Protein 4EW5 (pdb70)

Sequence (197 aa):
HRKNGGKPDHVESSDISYAVARQLAVNLGLTGYQSLPPGIAKNLARRGKPLPPGIAKKTVPASLGQLPYYPGYEWKIVGDNLVLIALSTAVVTAIINGVFDLEGGKPDHVESSDISYAVARQLAVNLLGLTGYQSLPPGIIAKNLARRGKPLPPGIAKKKTVPASSLGQLPYYPGYEWKIVGDNLVLIALSTAVVTAIINGVFDL

Organism: Salmonella typhimurium (NCBI:txid90371)

Solvent-accessible surface area: 10835 Å² total

Radius of gyration: 18.29 Å; Cα contacts (8 Å, |Δi|>4): 347; chains: 2; bounding box: 45×42×48 Å

CATH classification: 3.10.450.160

Secondary structure (DSSP, 8-state):
---B--S-SSHHHHHHHHHHHHHHHHTT---PPPPPTTTTT---TTSBPPTT---EEPP---TTS---TTEEEEEETTEEEEEETTT-BEEEEETTTTS--/--S-SSHHHHHHHHHHHHHHHHTT---PPPPPHHHHTT--TTSBPPTTS--EEPP---TTS-B-TTEEEEEETTEEEEEETTT-BEEEEETTTT--

Nearest PDB structures (foldseek):
  4ew5-assembly1_B  TM=1.011E+00  e=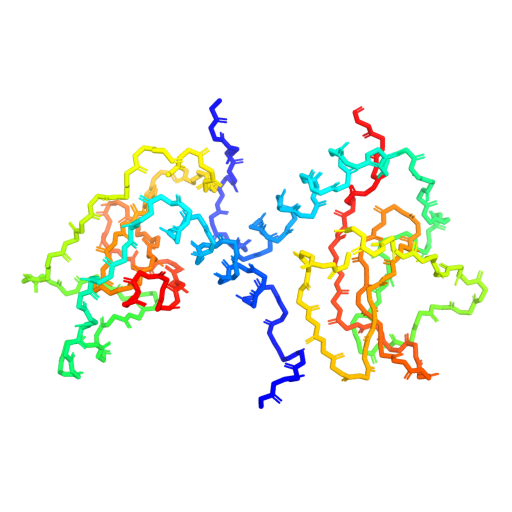3.025E-19  Salmonella enterica subsp. enterica serovar Typhimurium str. LT2
  4ew5-assembly1_A  TM=9.642E-01  e=3.746E-16  Salmonella enterica subsp. enterica serovar Typhimurium str. LT2
  6wvz-assembly1_M  TM=6.541E-01  e=2.223E+00  Homo sapiens
  1shy-assembly1_B  TM=6.900E-01  e=3.277E+00  Homo sapiens
  6gcu-assembly2_D  TM=6.900E-01  e=3.277E+00  Homo sapiens

Structure (mmCIF, N/CA/C/O backbone):
data_4EW5
#
_entry.id   4EW5
#
_cell.length_a   49.870
_cell.length_b   54.811
_cell.length_c   73.992
_cell.angle_alpha   90.000
_cell.angle_beta   9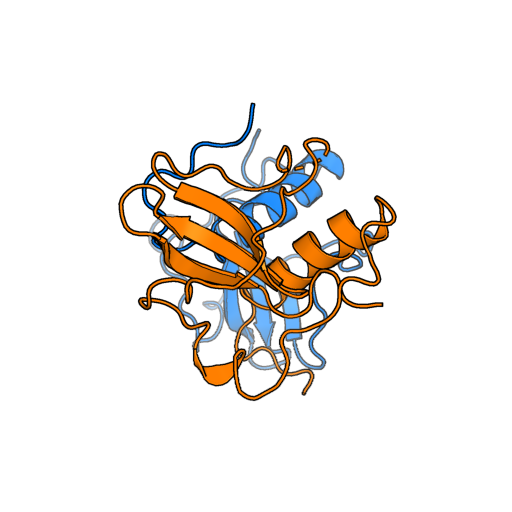0.000
_cell.angle_gamma   90.000
#
_symmetry.space_group_name_H-M   'P 21 21 21'
#
loop_
_entity.id
_entity.type
_entity.pdbx_description
1 polymer 'CigR Protein'
2 non-polymer 1,2-ETHANEDIOL
3 water water
#
loop_
_atom_site.group_PDB
_atom_site.id
_atom_site.type_symbol
_atom_site.label_atom_id
_atom_site.label_alt_id
_atom_site.label_comp_id
_atom_site.label_asym_id
_atom_site.label_entity_id
_atom_site.label_seq_id
_atom_site.pdbx_PDB_ins_code
_atom_site.Cartn_x
_atom_site.Cartn_y
_atom_site.Cartn_z
_atom_site.occupancy
_atom_site.B_iso_or_equiv
_atom_site.auth_seq_id
_atom_site.auth_comp_id
_atom_site.auth_asym_id
_atom_site.auth_atom_id
_atom_site.pdbx_PDB_model_num
ATOM 1 N N . HIS A 1 1 ? 5.987 6.497 13.237 1.00 53.00 60 HIS A N 1
ATOM 2 C CA . HIS A 1 1 ? 6.004 5.238 12.479 1.00 51.56 60 HIS A CA 1
ATOM 3 C C . HIS A 1 1 ? 6.543 4.173 13.386 1.00 44.69 60 HIS A C 1
ATOM 4 O O . HIS A 1 1 ? 6.869 4.437 14.557 1.00 46.84 60 HIS A O 1
ATOM 11 N N . ARG A 1 2 ? 6.690 2.972 12.823 1.00 38.69 61 ARG A N 1
ATOM 12 C CA . ARG A 1 2 ? 7.369 1.829 13.490 1.00 33.45 61 ARG A CA 1
ATOM 13 C C . ARG A 1 2 ? 8.890 2.033 13.528 1.00 33.43 61 ARG A C 1
ATOM 14 O O . ARG A 1 2 ? 9.483 2.754 12.681 1.00 36.67 61 ARG A O 1
ATOM 22 N N . LYS A 1 3 ? 9.527 1.408 14.494 1.00 34.40 62 LYS A N 1
ATOM 23 C CA . LYS A 1 3 ? 10.973 1.506 14.635 1.00 36.30 62 LYS A CA 1
ATOM 24 C C . LYS A 1 3 ? 11.613 0.604 13.614 1.00 36.24 62 LYS A C 1
ATOM 25 O O . LYS A 1 3 ? 11.367 -0.600 13.636 1.00 33.71 62 LYS A O 1
ATOM 31 N N . ASN A 1 4 ? 12.431 1.210 12.744 1.00 37.00 63 ASN A N 1
ATOM 32 C CA . ASN A 1 4 ? 13.237 0.508 11.754 1.00 36.95 63 ASN A CA 1
ATOM 33 C C . ASN A 1 4 ? 14.328 -0.312 12.436 1.00 36.77 63 ASN A C 1
ATOM 34 O O . ASN A 1 4 ? 15.264 0.230 13.058 1.00 36.43 63 ASN A O 1
ATOM 39 N N . GLY A 1 5 ? 14.191 -1.633 12.367 1.00 35.19 64 GLY A N 1
ATOM 40 C CA . GLY A 1 5 ? 15.093 -2.533 13.100 1.00 33.61 64 GLY A CA 1
ATOM 41 C C . GLY A 1 5 ? 16.243 -3.011 12.189 1.00 33.72 64 GLY A C 1
ATOM 42 O O . GLY A 1 5 ? 17.039 -3.832 12.581 1.00 34.37 64 GLY A O 1
ATOM 43 N N . GLY A 1 6 ? 16.310 -2.497 10.982 1.00 35.75 65 GLY A N 1
ATOM 44 C CA . GLY A 1 6 ? 17.359 -2.875 10.027 1.00 38.19 65 GLY A CA 1
ATOM 45 C C . GLY A 1 6 ? 17.229 -4.335 9.608 1.00 37.16 65 GLY A C 1
ATOM 46 O O . GLY A 1 6 ? 16.198 -4.757 9.091 1.00 35.40 65 GLY A O 1
ATOM 47 N N . LYS A 1 7 ? 18.294 -5.082 9.796 1.00 35.78 66 LYS A N 1
ATOM 48 C CA . LYS A 1 7 ? 18.292 -6.513 9.462 1.00 36.47 66 LYS A CA 1
ATOM 49 C C . LYS A 1 7 ? 17.620 -7.254 10.595 1.00 31.54 66 LYS A C 1
ATOM 50 O O . LYS A 1 7 ? 17.908 -6.984 11.727 1.00 29.61 66 LYS A O 1
ATOM 56 N N . PRO A 1 8 ? 16.749 -8.213 10.275 1.00 30.85 67 PRO A N 1
ATOM 57 C CA . PRO A 1 8 ? 16.037 -8.963 11.336 1.00 29.86 67 PRO A CA 1
ATOM 58 C C . PRO A 1 8 ? 16.926 -10.071 11.856 1.00 31.04 67 PRO A C 1
ATOM 59 O O . PRO A 1 8 ? 16.528 -11.222 11.808 1.00 29.70 67 PRO A O 1
ATOM 63 N N . ASP A 1 9 ? 18.120 -9.738 12.339 1.00 32.69 68 ASP A N 1
ATOM 64 C CA . ASP A 1 9 ? 19.013 -10.760 12.909 1.00 36.32 68 ASP A CA 1
ATOM 65 C C . ASP A 1 9 ? 18.823 -11.035 14.386 1.00 32.45 68 ASP A C 1
ATOM 66 O O . ASP A 1 9 ? 19.357 -12.002 14.894 1.00 30.39 68 ASP A O 1
ATOM 71 N N . HIS A 1 10 ? 18.037 -10.240 15.102 1.00 28.96 69 HIS A N 1
ATOM 72 C CA . HIS A 1 10 ? 17.681 -10.564 16.475 1.00 30.21 69 HIS A CA 1
ATOM 73 C C . HIS A 1 10 ? 16.357 -10.003 16.763 1.00 27.26 69 HIS A C 1
ATOM 74 O O . HIS A 1 10 ? 16.229 -9.043 17.527 1.00 25.60 69 HIS A O 1
ATOM 81 N N . VAL A 1 11 ? 15.361 -10.594 16.136 1.00 24.11 70 VAL A N 1
ATOM 82 C CA . VAL A 1 11 ? 14.027 -9.990 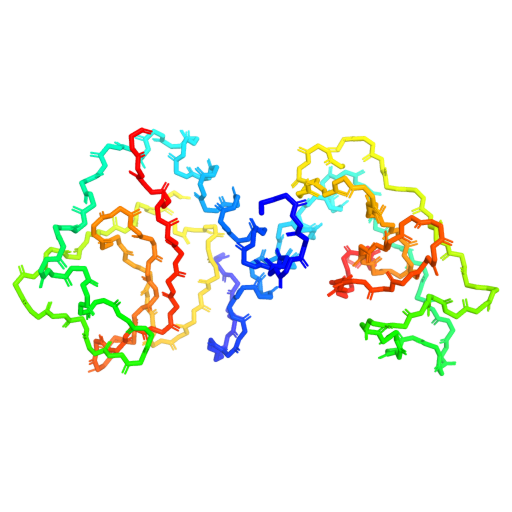16.189 1.00 24.01 70 VAL A CA 1
ATOM 83 C C . VAL A 1 11 ? 13.455 -10.065 17.627 1.00 23.24 70 VAL A C 1
ATOM 84 O O . VAL A 1 11 ? 12.836 -9.116 18.162 1.00 23.31 70 VAL A O 1
ATOM 88 N N . GLU A 1 12 ? 13.646 -11.193 18.281 1.00 22.32 71 GLU A N 1
ATOM 89 C CA . GLU A 1 12 ? 13.113 -11.324 19.633 1.00 23.02 71 GLU A CA 1
ATOM 90 C C . GLU A 1 12 ? 13.808 -10.357 20.609 1.00 22.00 71 GLU A C 1
ATOM 91 O O . GLU A 1 12 ? 13.195 -9.832 21.534 1.00 19.64 71 GLU A O 1
ATOM 97 N N . SER A 1 13 ? 15.101 -10.100 20.409 1.00 23.64 72 SER A N 1
ATOM 98 C CA A SER A 1 13 ? 15.785 -9.114 21.252 0.60 23.65 72 SER A CA 1
ATOM 99 C CA B SER A 1 13 ? 15.824 -9.106 21.210 0.40 23.80 72 SER A CA 1
ATOM 100 C C . SER A 1 13 ? 15.212 -7.724 20.987 1.00 22.55 72 SER A C 1
ATOM 101 O O . SER A 1 13 ? 15.044 -6.979 21.933 1.00 23.56 72 SER A O 1
ATOM 106 N N . ASP A 1 14 ? 14.888 -7.382 19.731 1.00 23.33 73 ASP A N 1
ATOM 107 C CA . ASP A 1 14 ? 14.307 -6.079 19.397 1.00 22.12 73 ASP A CA 1
ATOM 108 C C . ASP A 1 14 ? 12.935 -5.935 20.121 1.00 21.42 73 ASP A C 1
ATOM 109 O O . ASP A 1 14 ? 12.609 -4.923 20.696 1.00 19.74 73 ASP A O 1
ATOM 114 N N . ILE A 1 15 ? 12.110 -6.947 19.972 1.00 21.00 74 ILE A N 1
ATOM 115 C CA . ILE A 1 15 ? 10.790 -6.919 20.636 1.00 21.10 74 ILE A CA 1
ATOM 116 C C . ILE A 1 15 ? 10.905 -6.739 22.147 1.00 19.93 74 ILE A C 1
ATOM 117 O O . ILE A 1 15 ? 10.167 -5.946 22.746 1.00 20.80 74 ILE A O 1
ATOM 122 N N . SER A 1 16 ? 11.823 -7.464 22.765 1.00 19.01 75 SER A N 1
ATOM 123 C CA . SER A 1 16 ? 12.045 -7.444 24.176 1.00 20.18 75 SER A CA 1
ATOM 124 C C . SER A 1 16 ? 12.535 -6.107 24.679 1.00 19.29 75 SER A C 1
ATOM 125 O O . SER A 1 16 ? 12.023 -5.592 25.669 1.00 19.61 75 SER A O 1
ATOM 128 N N . TYR A 1 17 ? 13.506 -5.547 24.012 1.00 19.71 76 TYR A N 1
ATOM 129 C CA . TYR A 1 17 ? 13.940 -4.167 24.334 1.00 20.30 76 TYR A CA 1
ATOM 130 C C . TYR A 1 17 ? 12.754 -3.192 24.175 1.00 19.92 76 TYR A C 1
ATOM 131 O O . TYR A 1 17 ? 12.539 -2.356 25.049 1.00 20.55 76 TYR A O 1
ATOM 140 N N . ALA A 1 18 ? 11.992 -3.293 23.089 1.00 18.85 77 ALA A N 1
ATOM 141 C CA . ALA A 1 18 ? 10.948 -2.272 22.834 1.00 20.51 77 ALA A CA 1
ATOM 142 C C . ALA A 1 18 ? 9.931 -2.229 23.945 1.00 19.84 77 ALA A C 1
ATOM 143 O O . ALA A 1 18 ? 9.516 -1.150 24.356 1.00 20.77 77 ALA A O 1
ATOM 145 N N . VAL A 1 19 ? 9.514 -3.394 24.431 1.00 20.41 78 VAL A N 1
ATOM 146 C CA . VAL A 1 19 ? 8.473 -3.392 25.488 1.00 20.58 78 VAL A CA 1
ATOM 147 C C . VAL A 1 19 ? 9.058 -2.981 26.866 1.00 18.79 78 VAL A C 1
ATOM 148 O O . VAL A 1 19 ? 8.429 -2.233 27.629 1.00 17.95 78 VAL A O 1
ATOM 152 N N . ALA A 1 20 ? 10.309 -3.365 27.132 1.00 19.02 79 ALA A N 1
ATOM 153 C CA . ALA A 1 20 ? 11.002 -2.982 28.378 1.00 19.17 79 ALA A CA 1
ATOM 154 C C . ALA A 1 20 ? 11.205 -1.484 28.392 1.00 19.73 79 ALA A C 1
ATOM 155 O O . ALA A 1 20 ? 11.029 -0.837 29.453 1.00 19.09 79 ALA A O 1
ATOM 157 N N . ARG A 1 21 ? 11.544 -0.888 27.238 1.00 20.12 80 ARG A N 1
ATOM 158 C CA . ARG A 1 21 ? 11.742 0.538 27.155 1.00 20.23 80 ARG A CA 1
ATOM 159 C C . ARG A 1 21 ? 10.410 1.274 27.259 1.00 20.62 80 ARG A C 1
ATOM 160 O O . ARG A 1 21 ? 10.332 2.313 27.844 1.00 20.05 80 ARG A O 1
ATOM 168 N N . GLN A 1 22 ? 9.358 0.741 26.661 1.00 21.83 81 GLN A N 1
ATOM 169 C CA . GLN A 1 22 ? 8.008 1.310 26.884 1.00 21.64 81 GLN A CA 1
ATOM 170 C C . GLN A 1 22 ? 7.594 1.307 28.315 1.00 20.63 81 GLN A C 1
ATOM 171 O O . GLN A 1 22 ? 7.021 2.288 28.800 1.00 21.87 81 GLN A O 1
ATOM 177 N N . LEU A 1 23 ? 7.853 0.200 29.044 1.00 19.98 82 LEU A N 1
ATOM 178 C CA . LEU A 1 23 ? 7.545 0.135 30.451 1.00 20.41 82 LEU A CA 1
ATOM 179 C C . LEU A 1 23 ? 8.374 1.163 31.218 1.00 21.93 82 LEU A C 1
ATOM 180 O O . LEU A 1 23 ? 7.860 1.953 32.048 1.00 21.81 82 LEU A O 1
ATOM 185 N N . ALA A 1 24 ? 9.705 1.101 31.073 1.0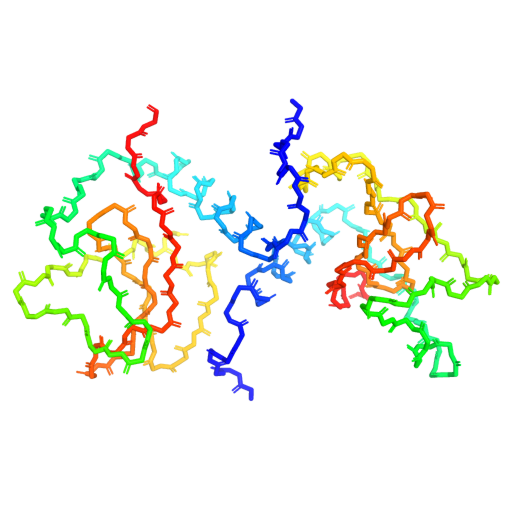0 22.01 83 ALA A N 1
ATOM 186 C CA . ALA A 1 24 ? 10.537 2.086 31.820 1.00 23.48 83 ALA A CA 1
ATOM 187 C C . ALA A 1 24 ? 10.101 3.535 31.625 1.00 24.08 83 ALA A C 1
ATOM 188 O O . ALA A 1 24 ? 9.907 4.268 32.620 1.00 23.67 83 ALA A O 1
ATOM 190 N N . VAL A 1 25 ? 9.929 3.969 30.363 1.00 24.54 84 VAL A N 1
ATOM 191 C CA . VAL A 1 25 ? 9.663 5.348 30.069 1.00 24.94 84 VAL A CA 1
ATOM 192 C C . VAL A 1 25 ? 8.290 5.751 30.628 1.00 25.89 84 VAL A C 1
ATOM 193 O O . VAL A 1 25 ? 8.154 6.764 31.265 1.00 25.41 84 VAL A O 1
ATOM 197 N N . ASN A 1 26 ? 7.279 4.939 30.368 1.00 27.43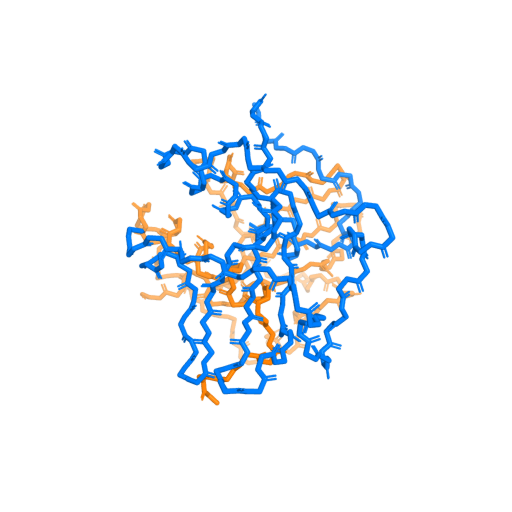 85 ASN A N 1
ATOM 198 C CA . ASN A 1 26 ? 5.908 5.262 30.840 1.00 28.03 85 ASN A CA 1
ATOM 199 C C . ASN A 1 26 ? 5.669 5.152 32.315 1.00 30.19 85 ASN A C 1
ATOM 200 O O . ASN A 1 26 ? 4.745 5.805 32.840 1.00 33.23 85 ASN A O 1
ATOM 205 N N . LEU A 1 27 ? 6.581 4.479 33.026 1.00 29.66 86 LEU A N 1
ATOM 206 C CA . LEU A 1 27 ? 6.600 4.449 34.491 1.00 32.13 86 LEU A CA 1
ATOM 207 C C . LEU A 1 27 ? 7.600 5.411 35.129 1.00 32.88 86 LEU A C 1
ATOM 208 O O . LEU A 1 27 ? 7.748 5.450 36.338 1.00 34.26 86 LEU A O 1
ATOM 213 N N . GLY A 1 28 ? 8.292 6.221 34.328 1.00 32.13 87 GLY A N 1
ATOM 214 C CA . GLY A 1 28 ? 9.225 7.201 34.889 1.00 31.97 87 GLY A CA 1
ATOM 215 C C . GLY A 1 28 ? 10.567 6.654 35.366 1.00 31.26 87 GLY A C 1
ATOM 216 O O . GLY A 1 28 ? 11.289 7.315 36.107 1.00 34.87 87 GLY A O 1
ATOM 217 N N . LEU A 1 29 ? 10.947 5.491 34.907 1.00 27.64 88 LEU A N 1
ATOM 218 C CA . LEU A 1 29 ? 12.182 4.838 35.336 1.00 27.19 88 LEU A CA 1
ATOM 219 C C . LEU A 1 29 ? 13.282 5.092 34.296 1.00 28.54 88 LEU A C 1
ATOM 220 O O . LEU A 1 29 ? 13.731 4.188 33.604 1.00 30.62 88 LEU A O 1
ATOM 225 N N . THR A 1 30 ? 13.642 6.344 34.065 1.00 28.45 89 THR A N 1
ATOM 226 C CA . THR A 1 30 ? 14.716 6.614 33.139 1.00 28.94 89 THR A CA 1
ATOM 227 C C . THR A 1 30 ? 15.752 7.497 33.799 1.00 31.92 89 THR A C 1
ATOM 228 O O . THR A 1 30 ? 15.481 8.115 34.799 1.00 31.95 89 THR A O 1
ATOM 232 N N . GLY A 1 31 ? 16.938 7.533 33.213 1.00 33.43 90 GLY A N 1
ATOM 233 C CA . GLY A 1 31 ? 17.998 8.387 33.644 1.00 35.28 90 GLY A CA 1
ATOM 234 C C . GLY A 1 31 ? 18.911 7.720 34.620 1.00 35.28 90 GLY A C 1
ATOM 235 O O . GLY A 1 31 ? 19.650 8.408 35.324 1.00 35.86 90 GLY A O 1
ATOM 236 N N . TYR A 1 32 ? 18.922 6.409 34.640 1.00 33.55 91 TYR A N 1
ATOM 237 C CA . TYR A 1 32 ? 19.762 5.670 35.582 1.00 34.36 91 TYR A CA 1
ATOM 238 C C . TYR A 1 32 ? 21.187 5.707 35.112 1.00 37.06 91 TYR A C 1
ATOM 239 O O . TYR A 1 32 ? 21.458 5.790 33.942 1.00 34.20 91 TYR A O 1
ATOM 248 N N . GLN A 1 33 ? 22.113 5.720 36.057 1.00 39.61 92 GLN A N 1
ATOM 249 C CA . GLN A 1 33 ? 23.519 5.765 35.709 1.00 41.09 92 GLN A CA 1
ATOM 250 C C . GLN A 1 33 ? 23.992 4.402 35.213 1.00 38.07 92 GLN A C 1
ATOM 251 O O . GLN A 1 33 ? 23.681 3.363 35.816 1.00 32.31 92 GLN A O 1
ATOM 257 N N . SER A 1 34 ? 24.812 4.438 34.175 1.00 36.29 93 SER A N 1
ATOM 258 C CA . SER A 1 34 ? 25.436 3.240 33.631 1.00 39.09 93 SER A CA 1
ATOM 259 C C . SER A 1 34 ? 26.467 2.736 34.591 1.00 41.06 93 SER A C 1
ATOM 260 O O . SER A 1 34 ? 26.936 3.472 35.437 1.00 39.33 93 SER A O 1
ATOM 263 N N . LEU A 1 35 ? 26.832 1.479 34.393 1.00 38.21 94 LEU A N 1
ATOM 264 C CA . LEU A 1 35 ? 27.810 0.771 35.179 1.00 39.24 94 LEU A CA 1
ATOM 265 C C . LEU A 1 35 ? 29.127 1.450 34.931 1.00 40.16 94 LEU A C 1
ATOM 266 O O . LEU A 1 35 ? 29.316 2.092 33.888 1.00 41.44 94 LEU A O 1
ATOM 271 N N . PRO A 1 36 ? 30.030 1.351 35.891 1.00 40.65 95 PRO A N 1
ATOM 272 C CA . PRO A 1 36 ? 31.368 1.832 35.624 1.00 42.12 95 PRO A CA 1
ATOM 273 C C . PRO A 1 36 ? 31.973 1.273 34.321 1.00 40.43 95 PRO A C 1
ATOM 274 O O . PRO A 1 36 ? 31.726 0.163 33.930 1.00 37.89 95 PRO A O 1
ATOM 278 N N . PRO A 1 37 ? 32.766 2.076 33.627 1.00 48.36 96 PRO A N 1
ATOM 279 C CA . PRO A 1 37 ? 33.414 1.601 32.396 1.00 48.03 96 PRO A CA 1
ATOM 280 C C . PRO A 1 37 ? 34.382 0.460 32.782 1.00 46.22 96 PRO A C 1
ATOM 281 O O . PRO A 1 37 ? 34.994 0.506 33.857 1.00 44.77 96 PRO A O 1
ATOM 285 N N . GLY A 1 38 ? 34.429 -0.586 31.958 1.00 44.06 97 GLY A N 1
ATOM 286 C CA . GLY A 1 38 ? 35.136 -1.814 32.302 1.00 41.38 97 GLY A CA 1
ATOM 287 C C . GLY A 1 38 ? 34.138 -2.841 32.780 1.00 39.46 97 GLY A C 1
ATOM 288 O O . GLY A 1 38 ? 34.273 -4.047 32.474 1.00 37.39 97 GLY A O 1
ATOM 289 N N . ILE A 1 39 ? 33.114 -2.374 33.510 1.00 36.01 98 ILE A N 1
ATOM 290 C CA . ILE A 1 39 ? 32.013 -3.248 33.917 1.00 34.93 98 ILE A CA 1
ATOM 291 C C . ILE A 1 39 ? 30.838 -3.194 32.945 1.00 35.48 98 ILE A C 1
ATOM 292 O O . ILE A 1 39 ? 30.218 -4.222 32.594 1.00 33.07 98 ILE A O 1
ATOM 297 N N . ALA A 1 40 ? 30.557 -1.972 32.495 1.00 36.58 99 ALA A N 1
ATOM 298 C CA . ALA A 1 40 ? 29.445 -1.646 31.622 1.00 37.59 99 ALA A CA 1
ATOM 299 C C . ALA A 1 40 ? 28.984 -2.669 30.609 1.00 36.61 99 ALA A C 1
ATOM 300 O O . ALA A 1 40 ? 27.819 -3.187 30.699 1.00 42.38 99 ALA A O 1
ATOM 302 N N . LYS A 1 41 ? 29.782 -2.979 29.617 1.00 39.37 100 LYS A N 1
ATOM 303 C CA . LYS A 1 41 ? 29.179 -3.845 28.574 1.00 41.21 100 LYS A CA 1
ATOM 304 C C . LYS A 1 41 ? 29.509 -5.339 28.828 1.00 40.89 100 LYS A C 1
ATOM 305 O O . LYS A 1 41 ? 29.370 -6.179 27.937 1.00 39.52 100 LYS A O 1
ATOM 311 N N . ASN A 1 42 ? 29.878 -5.680 30.069 1.00 34.33 101 ASN A N 1
ATOM 312 C CA . ASN A 1 42 ? 30.600 -6.928 30.315 1.00 33.47 101 ASN A CA 1
ATOM 313 C C . ASN A 1 42 ? 29.908 -7.863 31.273 1.00 31.71 101 ASN A C 1
ATOM 314 O O . ASN A 1 42 ? 30.558 -8.767 31.840 1.00 31.37 101 ASN A O 1
ATOM 319 N N . LEU A 1 43 ? 28.605 -7.698 31.446 1.00 28.76 102 LEU A N 1
ATOM 320 C CA . LEU A 1 43 ? 27.856 -8.716 32.196 1.00 28.47 102 LEU A CA 1
ATOM 321 C C . LEU A 1 43 ? 27.891 -9.998 31.385 1.00 30.86 102 LEU A C 1
ATOM 322 O O . LEU A 1 43 ? 27.958 -9.971 30.154 1.00 30.26 102 LEU A O 1
ATOM 327 N N . ALA A 1 44 ? 27.965 -11.132 32.048 1.00 29.08 103 ALA A N 1
ATOM 328 C CA . ALA A 1 44 ? 28.017 -12.389 31.304 1.00 29.75 103 ALA A CA 1
ATOM 329 C C . ALA A 1 44 ? 26.859 -13.315 31.680 1.00 27.34 103 ALA A C 1
ATOM 330 O O . ALA A 1 44 ? 26.715 -13.613 32.886 1.00 23.63 103 ALA A O 1
ATOM 332 N N . ARG A 1 45 ? 26.001 -13.727 30.711 1.00 26.43 104 ARG A N 1
ATOM 333 C CA A ARG A 1 45 ? 25.041 -14.775 30.981 0.60 26.01 104 ARG A CA 1
ATOM 334 C CA B ARG A 1 45 ? 25.041 -14.781 30.973 0.40 25.48 104 ARG A CA 1
ATOM 335 C C . ARG A 1 45 ? 25.741 -16.032 31.486 1.00 24.45 104 ARG A C 1
ATOM 336 O O . ARG A 1 45 ? 26.771 -16.437 30.987 1.00 26.54 104 ARG A O 1
ATOM 351 N N . GLY A 1 46 ? 25.197 -16.609 32.543 1.00 23.28 105 GLY A N 1
ATOM 352 C CA . GLY A 1 46 ? 25.725 -17.843 33.112 1.00 24.23 105 GLY A CA 1
ATOM 353 C C . GLY A 1 46 ? 26.765 -17.632 34.212 1.00 24.77 105 GLY A C 1
ATOM 354 O O . GLY A 1 46 ? 27.235 -18.601 34.819 1.00 25.83 105 GLY A O 1
ATOM 355 N N . LYS A 1 47 ? 27.069 -16.353 34.508 1.00 25.08 106 LYS A N 1
ATOM 356 C CA . LYS A 1 47 ? 27.963 -16.016 35.599 1.00 24.43 106 LYS A CA 1
ATOM 357 C C . LYS A 1 47 ? 27.237 -15.058 36.536 1.00 23.42 106 LYS A C 1
ATOM 358 O O . LYS A 1 47 ? 26.359 -14.334 36.113 1.00 23.82 106 LYS A O 1
ATOM 364 N N . PRO A 1 48 ? 27.654 -15.002 37.798 1.00 24.44 107 PRO A N 1
ATOM 365 C CA . PRO A 1 48 ? 27.022 -14.102 38.766 1.00 24.32 107 PRO A CA 1
ATOM 366 C C . PRO A 1 48 ? 27.313 -12.650 38.413 1.00 22.28 107 PRO A C 1
ATOM 367 O O . PRO A 1 48 ? 28.271 -12.348 37.734 1.00 20.66 107 PRO A O 1
ATOM 371 N N . LEU A 1 49 ? 26.442 -11.760 38.842 1.00 22.80 108 LEU A N 1
ATOM 372 C CA . LEU A 1 49 ? 26.687 -10.352 38.743 1.00 23.89 108 LEU A CA 1
ATOM 373 C C . LEU A 1 49 ? 28.000 -10.058 39.484 1.00 24.25 108 LEU A C 1
ATOM 374 O O . LEU A 1 49 ? 28.219 -10.647 40.565 1.00 21.41 108 LEU A O 1
ATOM 379 N N . PRO A 1 50 ? 28.888 -9.233 38.926 1.00 23.17 109 PRO A N 1
ATOM 380 C CA . PRO A 1 50 ? 30.178 -9.020 39.618 1.00 23.82 109 PRO A CA 1
ATOM 381 C C . PRO A 1 50 ? 29.999 -8.472 41.020 1.00 25.68 109 PRO A C 1
ATOM 382 O O . PRO A 1 50 ? 29.006 -7.777 41.274 1.00 24.25 109 PRO A O 1
ATOM 386 N N . PRO A 1 51 ? 30.960 -8.751 41.908 1.00 25.75 110 PRO A N 1
ATOM 387 C CA . PRO A 1 51 ? 30.788 -8.321 43.303 1.00 26.08 110 PRO A CA 1
ATOM 388 C C . PRO A 1 51 ? 30.811 -6.778 43.406 1.00 27.62 110 PRO A C 1
ATOM 389 O O . PRO A 1 51 ? 31.543 -6.106 42.676 1.00 27.27 110 PRO A O 1
ATOM 393 N N . GLY A 1 52 ? 30.057 -6.243 44.361 1.00 25.92 111 GLY A N 1
ATOM 394 C CA . GLY A 1 52 ? 30.059 -4.806 44.558 1.00 28.76 111 GLY A CA 1
ATOM 395 C C . GLY A 1 52 ? 29.234 -4.057 43.516 1.00 29.75 111 GLY A C 1
ATOM 396 O O . GLY A 1 52 ? 29.272 -2.834 43.478 1.00 32.90 111 GLY A O 1
ATOM 397 N N . ILE A 1 53 ? 28.486 -4.740 42.664 1.00 27.83 112 ILE A N 1
ATOM 398 C CA . ILE A 1 53 ? 27.642 -4.065 41.663 1.00 27.45 112 ILE A CA 1
ATOM 399 C C . ILE A 1 53 ? 26.211 -4.181 42.204 1.00 27.64 112 ILE A C 1
ATOM 400 O O . ILE A 1 53 ? 25.707 -5.265 42.417 1.00 28.95 112 ILE A O 1
ATOM 405 N N . ALA A 1 54 ? 25.594 -3.041 42.420 1.00 27.74 113 ALA A N 1
ATOM 406 C CA . ALA A 1 54 ? 24.216 -2.990 42.899 1.00 28.42 113 ALA A CA 1
ATOM 407 C C . ALA A 1 54 ? 23.193 -3.621 41.926 1.00 26.63 113 ALA A C 1
ATOM 408 O O . ALA A 1 54 ? 23.292 -3.471 40.710 1.00 27.26 113 ALA A O 1
ATOM 410 N N . LYS A 1 55 ? 22.198 -4.321 42.465 1.00 27.11 114 LYS A N 1
ATOM 411 C CA . LYS A 1 55 ? 21.061 -4.755 41.670 1.00 29.94 114 LYS A CA 1
ATOM 412 C C . LYS A 1 55 ? 19.829 -4.172 42.324 1.00 30.62 114 LYS A C 1
ATOM 413 O O . LYS A 1 55 ? 19.509 -4.542 43.425 1.00 30.62 114 LYS A O 1
ATOM 419 N N . LYS A 1 56 ? 19.149 -3.268 41.635 1.00 25.98 115 LYS A N 1
ATOM 420 C CA . LYS A 1 56 ? 18.065 -2.515 42.262 1.00 26.62 115 LYS A CA 1
ATOM 421 C C . LYS A 1 56 ? 16.721 -3.071 41.934 1.00 25.05 115 LYS A C 1
ATOM 422 O O . LYS A 1 56 ? 16.543 -3.739 40.943 1.00 25.39 115 LYS A O 1
ATOM 428 N N . THR A 1 57 ? 15.757 -2.805 42.794 1.00 25.62 116 THR A N 1
ATOM 429 C CA . THR A 1 57 ? 14.457 -3.422 42.659 1.00 25.37 116 THR A CA 1
ATOM 430 C C . THR A 1 57 ? 13.648 -2.836 41.577 1.00 23.43 116 THR A C 1
ATOM 431 O O . THR A 1 57 ? 13.522 -1.613 41.449 1.00 24.50 116 THR A O 1
ATOM 435 N N . VAL A 1 58 ? 13.014 -3.687 40.805 1.00 21.42 117 VAL A N 1
ATOM 436 C CA . VAL A 1 58 ? 12.101 -3.239 39.777 1.00 20.73 117 VAL A CA 1
ATOM 437 C C . VAL A 1 58 ? 10.726 -3.128 40.428 1.00 22.47 117 VAL A C 1
ATOM 438 O O . VAL A 1 58 ? 10.302 -4.081 41.101 1.00 21.32 117 VAL A O 1
ATOM 442 N N . PRO A 1 59 ? 9.998 -2.033 40.204 1.00 23.24 118 PRO A N 1
ATOM 443 C CA . PRO A 1 59 ? 8.690 -1.874 40.864 1.00 25.73 118 PRO A CA 1
ATOM 444 C C . PRO A 1 59 ? 7.655 -2.903 40.391 1.00 26.54 118 PRO A C 1
ATOM 445 O O . PRO A 1 59 ? 7.675 -3.311 39.240 1.00 24.66 118 PRO A O 1
ATOM 449 N N . ALA A 1 60 ? 6.717 -3.255 41.296 1.00 28.21 119 ALA A N 1
ATOM 450 C CA . ALA A 1 60 ? 5.641 -4.206 41.013 1.00 29.04 119 ALA A CA 1
ATOM 451 C C . ALA A 1 60 ? 4.887 -3.859 39.769 1.00 28.96 119 ALA A C 1
ATOM 452 O O . ALA A 1 60 ? 4.520 -4.764 38.998 1.00 31.04 119 ALA A O 1
ATOM 454 N N . SER A 1 61 ? 4.672 -2.582 39.507 1.00 30.02 120 SER A N 1
ATOM 455 C CA . SER A 1 61 ? 3.963 -2.194 38.293 1.00 31.13 120 SER A CA 1
ATOM 456 C C . SER A 1 61 ? 4.678 -2.749 37.066 1.00 29.85 120 SER A C 1
ATOM 457 O O . SER A 1 61 ? 4.021 -3.202 36.111 1.00 30.79 120 SER A O 1
ATOM 468 N N . LEU A 1 63 ? 7.077 -5.351 37.090 1.00 23.89 122 LEU A N 1
ATOM 469 C CA . LEU A 1 63 ? 7.192 -6.779 37.215 1.00 26.10 122 LEU A CA 1
ATOM 470 C C . LEU A 1 63 ? 5.939 -7.532 36.794 1.00 26.36 122 LEU A C 1
ATOM 471 O O . LEU A 1 63 ? 6.044 -8.651 36.338 1.00 27.04 122 LEU A O 1
ATOM 476 N N . GLY A 1 64 ? 4.785 -6.904 36.945 1.00 23.96 123 GLY A N 1
ATOM 477 C CA . GLY A 1 64 ? 3.556 -7.421 36.405 1.00 25.77 123 GLY A CA 1
ATOM 478 C C . GLY A 1 64 ? 3.505 -7.634 34.908 1.00 26.57 123 GLY A C 1
ATOM 479 O O . GLY A 1 64 ? 2.624 -8.393 34.438 1.00 27.92 123 GLY A O 1
ATOM 480 N N . GLN A 1 65 ? 4.420 -6.968 34.152 1.00 22.04 124 GLN A N 1
ATOM 481 C CA . GLN A 1 65 ? 4.424 -6.941 32.701 1.00 25.29 124 GLN A CA 1
ATOM 482 C C . GLN A 1 65 ? 5.622 -7.592 32.064 1.00 24.64 124 GLN A C 1
ATOM 483 O O . GLN A 1 65 ? 5.814 -7.465 30.858 1.00 26.17 124 GLN A O 1
ATOM 489 N N . LEU A 1 66 ? 6.471 -8.194 32.876 1.00 22.51 125 LEU A N 1
ATOM 490 C CA . LEU A 1 66 ? 7.573 -8.981 32.468 1.00 21.59 125 LEU A CA 1
ATOM 491 C C . LEU A 1 66 ? 7.340 -10.446 32.899 1.00 20.79 125 LEU A C 1
ATOM 492 O O . LEU A 1 66 ? 6.675 -10.715 33.852 1.00 19.58 125 LEU A O 1
ATOM 497 N N . PRO A 1 67 ? 7.896 -11.398 32.163 1.00 21.21 126 PRO A N 1
ATOM 498 C CA . PRO A 1 67 ? 7.717 -12.808 32.534 1.00 21.00 126 PRO A CA 1
ATOM 499 C C . PRO A 1 67 ? 8.238 -13.178 33.901 1.00 19.85 126 PRO A C 1
ATOM 500 O O . PRO A 1 67 ? 9.246 -12.620 34.404 1.00 20.79 126 PRO A O 1
ATOM 504 N N . TYR A 1 68 ? 7.585 -14.119 34.549 1.00 19.63 127 TYR A N 1
ATOM 505 C CA . TYR A 1 68 ? 7.949 -14.468 35.886 1.00 20.24 127 TYR A CA 1
ATOM 506 C C . TYR A 1 68 ? 8.440 -15.902 35.850 1.00 19.61 127 TYR A C 1
ATOM 507 O O . TYR A 1 68 ? 7.718 -16.798 35.399 1.00 21.20 127 TYR A O 1
ATOM 516 N N . TYR A 1 69 ? 9.636 -16.111 36.374 1.00 21.24 128 TYR A N 1
ATOM 517 C CA . TYR A 1 69 ? 10.260 -17.438 36.488 1.00 21.98 128 TYR A CA 1
ATOM 518 C C . TYR A 1 69 ? 10.622 -17.685 37.912 1.00 22.07 128 TYR A C 1
ATOM 519 O O . TYR A 1 69 ? 11.510 -16.988 38.485 1.00 21.01 128 TYR A O 1
ATOM 528 N N . PRO A 1 70 ? 9.914 -18.642 38.559 1.00 22.97 129 PRO A N 1
ATOM 529 C CA . PRO A 1 70 ? 10.161 -18.936 39.941 1.00 23.56 129 PRO A CA 1
ATOM 530 C C . PRO A 1 70 ? 11.641 -19.188 40.133 1.00 23.19 129 PRO A C 1
ATOM 531 O O . PRO A 1 70 ? 12.239 -19.894 39.339 1.00 24.48 129 PRO A O 1
ATOM 535 N N . GLY A 1 71 ? 12.223 -18.599 41.165 1.00 22.91 130 GLY A N 1
ATOM 536 C CA . GLY A 1 71 ? 13.656 -18.686 41.412 1.00 23.32 130 GLY A CA 1
ATOM 537 C C . GLY A 1 71 ? 14.529 -17.693 40.711 1.00 22.08 130 GLY A C 1
ATOM 538 O O . GLY A 1 71 ? 15.788 -17.746 40.815 1.00 24.23 130 GLY A O 1
ATOM 539 N N . TYR A 1 72 ? 13.910 -16.719 40.061 1.00 21.87 131 TYR A N 1
ATOM 540 C CA . TYR A 1 72 ? 14.685 -15.621 39.347 1.00 21.46 131 TYR A CA 1
ATOM 541 C C . TYR A 1 72 ? 13.938 -14.309 39.579 1.00 22.89 131 TYR A C 1
ATOM 542 O O . TYR A 1 72 ? 12.713 -14.334 39.816 1.00 21.89 131 TYR A O 1
ATOM 551 N N . GLU A 1 73 ? 14.625 -13.181 39.425 1.00 22.14 132 GLU A N 1
ATOM 552 C CA . GLU A 1 73 ? 13.976 -11.894 39.558 1.00 23.02 132 GLU A CA 1
ATOM 553 C C . GLU A 1 73 ? 14.633 -10.887 38.646 1.00 21.31 132 GLU A C 1
ATOM 554 O O . GLU A 1 73 ? 15.847 -10.921 38.426 1.00 20.53 132 GLU A O 1
ATOM 560 N N . TRP A 1 74 ? 13.815 -9.983 38.130 1.00 19.14 133 TRP A N 1
ATOM 561 C CA . TRP A 1 74 ? 14.275 -8.911 37.258 1.00 19.56 133 TRP A CA 1
ATOM 562 C C . TRP A 1 74 ? 14.856 -7.792 38.153 1.00 20.37 133 TRP A C 1
ATOM 563 O O . TRP A 1 74 ? 14.267 -7.481 39.220 1.00 21.71 133 TRP A O 1
ATOM 574 N N . LYS A 1 75 ? 16.002 -7.245 37.763 1.00 18.57 134 LYS A N 1
ATOM 575 C CA . LYS A 1 75 ? 16.677 -6.194 38.508 1.00 20.66 134 LYS A CA 1
ATOM 576 C C . LYS A 1 75 ? 17.121 -5.081 37.579 1.00 19.84 134 LYS A C 1
ATOM 577 O O . LYS A 1 75 ? 17.343 -5.315 36.367 1.00 20.65 134 LYS A O 1
ATOM 583 N N . ILE A 1 76 ? 17.328 -3.897 38.151 1.00 19.22 135 ILE A N 1
ATOM 584 C CA . ILE A 1 76 ? 17.982 -2.808 37.453 1.00 21.83 135 ILE A CA 1
ATOM 585 C C . ILE A 1 76 ? 19.482 -2.864 37.832 1.00 22.91 135 ILE A C 1
ATOM 586 O O . ILE A 1 76 ? 19.847 -2.736 39.002 1.00 23.30 135 ILE A O 1
ATOM 591 N N . VAL A 1 77 ? 20.322 -2.971 36.820 1.00 23.39 136 VAL A N 1
ATOM 592 C CA . VAL A 1 77 ? 21.787 -3.072 36.971 1.00 23.57 136 VAL A CA 1
ATOM 593 C C . VAL A 1 77 ? 22.369 -2.017 36.059 1.00 23.98 136 VAL A C 1
ATOM 594 O O . VAL A 1 77 ? 22.206 -2.110 34.849 1.00 25.27 136 VAL A O 1
ATOM 598 N N . GLY A 1 78 ? 22.876 -0.915 36.637 1.00 23.85 137 GLY A N 1
ATOM 599 C CA . GLY A 1 78 ? 23.336 0.212 35.844 1.00 25.07 137 GLY A CA 1
ATOM 600 C C . GLY A 1 78 ? 22.075 0.778 35.223 1.00 26.83 137 GLY A C 1
ATOM 601 O O . GLY A 1 78 ? 21.076 1.068 35.942 1.00 27.29 137 GLY A O 1
ATOM 602 N N . ASP A 1 79 ? 22.094 0.933 33.913 1.00 27.38 138 ASP A N 1
ATOM 603 C CA . ASP A 1 79 ? 20.840 1.313 33.184 1.00 27.04 138 ASP A CA 1
ATOM 604 C C . ASP A 1 79 ? 20.195 0.154 32.392 1.00 24.86 138 ASP A C 1
ATOM 605 O O . ASP A 1 79 ? 19.392 0.392 31.488 1.00 25.57 1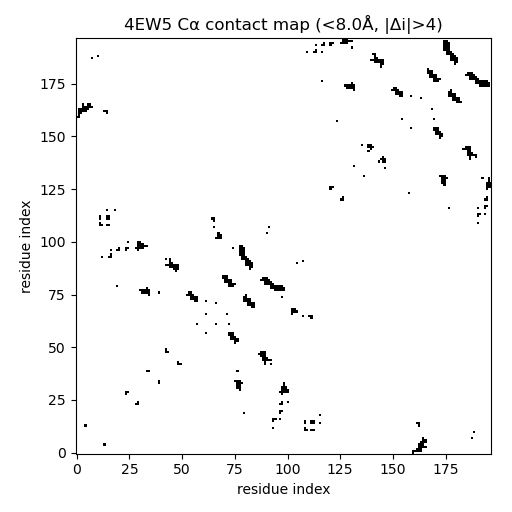38 ASP A O 1
ATOM 610 N N . ASN A 1 80 ? 20.505 -1.072 32.788 1.00 24.48 139 ASN A N 1
ATOM 611 C CA . ASN A 1 80 ? 20.053 -2.279 32.073 1.00 24.23 139 ASN A CA 1
ATOM 612 C C . ASN A 1 80 ? 19.015 -3.048 32.837 1.00 21.68 139 ASN A C 1
ATOM 613 O O . ASN A 1 80 ? 18.951 -2.993 34.111 1.00 21.39 139 ASN A O 1
ATOM 618 N N . LEU A 1 81 ? 18.251 -3.869 32.127 1.00 22.28 140 LEU A N 1
ATOM 619 C CA . LEU A 1 81 ? 17.275 -4.707 32.807 1.00 20.47 140 LEU A CA 1
ATOM 620 C C . LEU A 1 81 ? 17.845 -6.133 32.799 1.00 21.98 140 LEU A C 1
ATOM 621 O O . LEU A 1 81 ? 18.143 -6.668 31.711 1.00 24.17 140 LEU A O 1
ATOM 626 N N . VAL A 1 82 ? 17.937 -6.787 33.953 1.00 19.77 141 VAL A N 1
ATOM 627 C CA . VAL A 1 82 ? 18.714 -8.043 34.059 1.00 19.26 141 VAL A CA 1
ATOM 628 C C . VAL A 1 82 ? 17.930 -9.047 34.885 1.00 18.99 141 VAL A C 1
ATOM 629 O O . VAL A 1 82 ? 17.482 -8.718 35.991 1.00 19.54 141 VAL A O 1
ATOM 633 N N . LEU A 1 83 ? 17.673 -10.243 34.343 1.00 18.65 142 LEU A N 1
ATOM 634 C CA . LEU A 1 83 ? 17.064 -11.281 35.071 1.00 17.61 142 LEU A CA 1
ATOM 635 C C . LEU A 1 83 ? 18.214 -12.050 35.765 1.00 21.13 142 LEU A C 1
ATOM 636 O O . LEU A 1 83 ? 19.167 -12.509 35.096 1.00 20.19 142 LEU A O 1
ATOM 641 N N . ILE A 1 84 ? 18.025 -12.318 37.042 1.00 20.36 143 ILE A N 1
ATOM 642 C CA . ILE A 1 84 ? 19.115 -12.853 37.869 1.00 23.48 143 ILE A CA 1
ATOM 643 C C . ILE A 1 84 ? 18.533 -13.983 38.698 1.00 23.89 143 ILE A C 1
ATOM 644 O O . ILE A 1 84 ? 17.424 -13.841 39.254 1.00 26.93 143 ILE A O 1
ATOM 649 N N . ALA A 1 85 ? 19.231 -15.117 38.737 1.00 22.20 144 ALA A N 1
ATOM 650 C CA . ALA A 1 85 ? 18.855 -16.214 39.616 1.00 24.66 144 ALA A CA 1
ATOM 651 C C . ALA A 1 85 ? 18.983 -15.808 41.086 1.00 26.88 144 ALA A C 1
ATOM 652 O O . ALA A 1 85 ? 20.006 -15.230 41.521 1.00 28.23 144 ALA A O 1
ATOM 654 N N . LEU A 1 86 ? 17.945 -16.106 41.855 1.00 27.38 145 LEU A N 1
ATOM 655 C CA . LEU A 1 86 ? 17.937 -15.769 43.236 1.00 28.37 145 LEU A CA 1
ATOM 656 C C . LEU A 1 86 ? 19.027 -16.570 43.903 1.00 29.69 145 LEU A C 1
ATOM 657 O O . LEU A 1 86 ? 19.318 -17.680 43.513 1.00 30.91 145 LEU A O 1
ATOM 662 N N . SER A 1 87 ? 19.588 -16.015 44.934 1.00 29.71 146 SER A N 1
ATOM 663 C CA . SER A 1 87 ? 20.624 -16.704 45.697 1.00 31.92 146 SER A CA 1
ATOM 664 C C . SER A 1 87 ? 21.981 -16.682 44.975 1.00 30.74 146 SER A C 1
ATOM 665 O O . SER A 1 87 ? 22.932 -16.127 45.539 1.00 33.54 146 SER A O 1
ATOM 668 N N . THR A 1 88 ? 22.117 -17.273 43.785 1.00 25.98 147 THR A N 1
ATOM 669 C CA . THR A 1 88 ? 23.441 -17.332 43.135 1.00 25.26 147 THR A CA 1
ATOM 670 C C . THR A 1 88 ? 23.792 -16.062 42.386 1.00 26.00 147 THR A C 1
ATOM 671 O O . THR A 1 88 ? 24.979 -15.821 42.046 1.00 26.05 147 THR A O 1
ATOM 675 N N . ALA A 1 89 ? 22.772 -15.251 42.112 1.00 24.64 148 ALA A N 1
ATOM 676 C CA . ALA A 1 89 ? 22.970 -13.942 41.403 1.00 24.72 148 ALA A CA 1
ATOM 677 C C . ALA A 1 89 ? 23.493 -14.186 39.967 1.00 22.71 148 ALA A C 1
ATOM 678 O O . ALA A 1 89 ? 23.904 -13.262 39.312 1.00 24.72 148 ALA A O 1
ATOM 680 N N . VAL A 1 90 ? 23.304 -15.397 39.452 1.00 21.55 149 VAL A N 1
ATOM 681 C CA . VAL A 1 90 ? 23.677 -15.767 38.065 1.00 22.02 149 VAL A CA 1
ATOM 682 C C . VAL A 1 90 ? 22.821 -15.005 37.053 1.00 22.39 149 VAL A C 1
ATOM 683 O O . VAL A 1 90 ? 21.594 -15.083 37.080 1.00 23.34 149 VAL A O 1
ATOM 687 N N . VAL A 1 91 ? 23.498 -14.278 36.202 1.00 22.03 150 VAL A N 1
ATOM 688 C CA . VAL A 1 91 ? 22.874 -13.466 35.195 1.00 23.49 150 VAL A CA 1
ATOM 689 C C . VAL A 1 91 ? 22.282 -14.400 34.142 1.00 23.12 150 VAL A C 1
ATOM 690 O O . VAL A 1 91 ? 22.971 -15.235 33.557 1.00 22.45 150 VAL A O 1
ATOM 694 N N . THR A 1 92 ? 21.013 -14.175 33.866 1.00 20.93 151 THR A N 1
ATOM 695 C CA . THR A 1 92 ? 20.225 -15.087 33.062 1.00 20.71 151 THR A CA 1
ATOM 696 C C . THR A 1 92 ? 19.704 -14.482 31.746 1.00 22.36 151 THR A C 1
ATOM 697 O O . THR A 1 92 ? 19.515 -15.182 30.730 1.00 19.98 151 THR A O 1
ATOM 701 N N . ALA A 1 93 ? 19.453 -13.194 31.728 1.00 20.24 152 ALA A N 1
ATOM 702 C CA . ALA A 1 93 ? 19.062 -12.478 30.518 1.00 21.35 152 ALA A CA 1
ATOM 703 C C . ALA A 1 93 ? 19.389 -11.072 30.781 1.00 21.92 152 ALA A C 1
ATOM 704 O O . ALA A 1 93 ? 19.319 -10.656 31.944 1.00 21.97 152 ALA A O 1
ATOM 706 N N . ILE A 1 94 ? 19.799 -10.368 29.723 1.00 20.73 153 ILE A N 1
ATOM 707 C CA . ILE A 1 94 ? 20.230 -9.029 29.816 1.00 21.59 153 ILE A CA 1
ATOM 708 C C . ILE A 1 94 ? 19.519 -8.268 28.667 1.00 21.99 153 ILE A C 1
ATOM 709 O O . ILE A 1 94 ? 19.594 -8.645 27.507 1.00 22.21 153 ILE A O 1
ATOM 714 N N . ILE A 1 95 ? 18.854 -7.190 29.002 1.00 21.22 154 ILE A N 1
ATOM 715 C CA . ILE A 1 95 ? 18.313 -6.247 28.010 1.00 21.37 154 ILE A CA 1
ATOM 716 C C . ILE A 1 95 ? 18.902 -4.906 28.277 1.00 21.75 154 ILE A C 1
ATOM 717 O O . ILE A 1 95 ? 18.583 -4.219 29.251 1.00 21.81 154 ILE A O 1
ATOM 722 N N . ASN A 1 96 ? 19.826 -4.495 27.434 1.00 24.45 155 ASN A N 1
ATOM 723 C CA . ASN A 1 96 ? 20.579 -3.278 27.681 1.00 25.66 155 ASN A CA 1
ATOM 724 C C . ASN A 1 96 ? 19.864 -1.947 27.369 1.00 23.27 155 ASN A C 1
ATOM 725 O O . ASN A 1 96 ? 19.030 -1.853 26.478 1.00 23.38 155 ASN A O 1
ATOM 730 N N . GLY A 1 97 ? 20.152 -0.951 28.175 1.00 23.69 156 GLY A N 1
ATOM 731 C CA . GLY A 1 97 ? 19.753 0.395 27.942 1.00 24.23 156 GLY A CA 1
ATOM 732 C C . GLY A 1 97 ? 18.324 0.799 28.278 1.00 24.89 156 GLY A C 1
ATOM 733 O O . GLY A 1 97 ? 17.923 1.959 28.011 1.00 25.83 156 GLY A O 1
ATOM 734 N N . VAL A 1 98 ? 17.600 -0.135 28.895 1.00 23.49 157 VAL A N 1
ATOM 735 C CA . VAL A 1 98 ? 16.169 0.038 29.172 1.00 22.69 157 VAL A CA 1
ATOM 736 C C . VAL A 1 98 ? 15.877 1.279 29.998 1.00 22.63 157 VAL A C 1
ATOM 737 O O . VAL A 1 98 ? 14.921 1.954 29.752 1.00 23.91 157 VAL A O 1
ATOM 741 N N . PHE A 1 99 ? 16.774 1.605 30.928 1.00 22.99 158 PHE A N 1
ATOM 742 C CA . PHE A 1 99 ? 16.600 2.695 31.901 1.00 24.63 158 PHE A CA 1
ATOM 743 C C . PHE A 1 99 ? 17.479 3.912 31.648 1.00 25.74 158 PHE A C 1
ATOM 744 O O . PHE A 1 99 ? 17.605 4.829 32.502 1.00 25.80 158 PHE A O 1
ATOM 752 N N . ASP A 1 100 ? 18.049 3.973 30.460 1.00 27.14 159 ASP A N 1
ATOM 753 C CA . ASP A 1 100 ? 18.841 5.138 30.040 1.00 29.71 159 ASP A CA 1
ATOM 754 C C . ASP A 1 100 ? 17.966 6.363 29.988 1.00 31.03 159 ASP A C 1
ATOM 755 O O . ASP A 1 100 ? 16.743 6.302 29.874 1.00 27.66 159 ASP A O 1
ATOM 760 N N . LEU A 1 101 ? 18.596 7.512 30.121 1.00 32.51 160 LEU A N 1
ATOM 761 C CA . LEU A 1 101 ? 17.891 8.791 29.997 1.00 37.51 160 LEU A CA 1
ATOM 762 C C . LEU A 1 101 ? 17.139 8.907 28.652 1.00 37.90 160 LEU A C 1
ATOM 763 O O . LEU A 1 101 ? 17.516 8.261 27.675 1.00 35.93 160 LEU A O 1
ATOM 768 N N . GLU A 1 102 ? 16.017 9.610 28.629 1.00 38.31 161 GLU A N 1
ATOM 769 C CA . GLU A 1 102 ? 15.187 9.727 27.403 1.00 43.48 161 GLU A CA 1
ATOM 770 C C . GLU A 1 102 ? 15.701 10.683 26.314 1.00 46.76 161 GLU A C 1
ATOM 771 O O . GLU A 1 102 ? 16.553 11.501 26.594 1.00 46.81 161 GLU A O 1
ATOM 777 N N . GLY B 1 5 ? 8.961 -26.386 31.734 1.00 40.00 64 GLY B N 1
ATOM 778 C CA . GLY B 1 5 ? 7.909 -25.352 31.983 1.00 33.76 64 GLY B CA 1
ATOM 779 C C . GLY B 1 5 ? 8.239 -24.376 33.104 1.00 29.97 64 GLY B C 1
ATOM 780 O O . GLY B 1 5 ? 8.607 -24.776 34.213 1.00 30.00 64 GLY B O 1
ATOM 781 N N . GLY B 1 6 ? 8.083 -23.068 32.853 1.00 30.61 65 GLY B N 1
ATOM 782 C CA . GLY B 1 6 ? 8.332 -22.056 33.903 1.00 27.25 65 GLY B CA 1
ATOM 783 C C . GLY B 1 6 ? 9.786 -21.715 34.165 1.00 27.74 65 GLY B C 1
ATOM 784 O O . GLY B 1 6 ? 10.092 -21.004 35.145 1.00 27.34 65 GLY B O 1
ATOM 785 N N . LYS B 1 7 ? 10.676 -22.233 33.307 1.00 25.21 66 LYS B N 1
ATOM 786 C CA . LYS B 1 7 ? 12.095 -21.988 33.392 1.00 28.37 66 LYS B CA 1
ATOM 787 C C . LYS B 1 7 ? 12.508 -21.019 32.313 1.00 25.94 66 LYS B C 1
ATOM 788 O O . LYS B 1 7 ? 11.984 -21.087 31.212 1.00 26.08 66 LYS B O 1
ATOM 794 N N . PRO B 1 8 ? 13.569 -20.201 32.561 1.00 25.37 67 PRO B N 1
ATOM 795 C CA . PRO B 1 8 ? 13.961 -19.146 31.606 1.00 23.56 67 PRO B CA 1
ATOM 796 C C . PRO B 1 8 ? 14.964 -19.642 30.572 1.00 26.00 67 PRO B C 1
ATOM 797 O O . PRO B 1 8 ? 16.077 -19.135 30.466 1.00 24.69 67 PRO B O 1
ATOM 801 N N . ASP B 1 9 ? 14.562 -20.652 29.805 1.00 27.08 68 ASP B N 1
ATOM 802 C CA . ASP B 1 9 ? 15.403 -21.197 28.739 1.00 29.36 68 ASP B CA 1
ATOM 803 C C . ASP B 1 9 ? 15.463 -20.287 27.499 1.00 26.91 68 ASP B C 1
ATOM 804 O O . ASP B 1 9 ? 16.477 -20.211 26.801 1.00 27.07 68 ASP B O 1
ATOM 809 N N . HIS B 1 10 ? 14.397 -19.569 27.250 1.00 23.35 69 HIS B N 1
ATOM 810 C CA . HIS B 1 10 ? 14.364 -18.700 26.106 1.00 26.82 69 HIS B CA 1
ATOM 811 C C . HIS B 1 10 ? 13.621 -17.421 26.465 1.00 23.36 69 HIS B C 1
ATOM 812 O O . HIS B 1 10 ? 12.470 -17.241 26.112 1.00 21.48 69 HIS B O 1
ATOM 819 N N . VAL B 1 11 ? 14.283 -16.538 27.200 1.00 21.12 70 VAL B N 1
ATOM 820 C CA . VAL B 1 11 ? 13.578 -15.417 27.847 1.00 19.47 70 VAL B CA 1
ATOM 821 C C . VAL B 1 11 ? 13.062 -14.425 26.778 1.00 19.62 70 VAL B C 1
ATOM 822 O O . VAL B 1 11 ? 11.908 -13.982 26.832 1.00 18.35 70 VAL B O 1
ATOM 826 N N . GLU B 1 12 ? 13.900 -14.105 25.800 1.00 19.14 71 GLU B N 1
ATOM 827 C CA . GLU B 1 12 ? 13.442 -13.127 24.797 1.00 21.65 71 GLU B CA 1
ATOM 828 C C . GLU B 1 12 ? 12.280 -13.660 23.959 1.00 20.57 71 GLU B C 1
ATOM 829 O O . GLU B 1 12 ? 11.427 -12.863 23.500 1.00 19.82 71 GLU B O 1
ATOM 835 N N . SER B 1 13 ? 12.264 -14.978 23.695 1.00 22.67 72 SER B N 1
ATOM 836 C CA A SER B 1 13 ? 11.133 -15.589 22.993 0.60 21.83 72 SER B CA 1
ATOM 837 C CA B SER B 1 13 ? 11.136 -15.597 22.999 0.40 22.21 72 SER B CA 1
ATOM 838 C C . SER B 1 13 ? 9.861 -15.488 23.860 1.00 21.31 72 SER B C 1
ATOM 839 O O . SER B 1 13 ? 8.792 -15.252 23.361 1.00 19.22 72 SER B O 1
ATOM 844 N N . ASP B 1 14 ? 9.995 -15.652 25.163 1.00 22.56 73 ASP B N 1
ATOM 845 C CA . ASP B 1 14 ? 8.838 -15.581 26.098 1.00 22.19 73 ASP B CA 1
ATOM 846 C C . ASP B 1 14 ? 8.328 -14.137 26.138 1.00 20.39 73 ASP B C 1
ATOM 847 O O . ASP B 1 14 ? 7.091 -13.898 26.165 1.00 19.61 73 ASP B O 1
ATOM 852 N N . ILE B 1 15 ? 9.257 -13.180 26.196 1.00 20.59 74 ILE B N 1
ATOM 853 C CA . ILE B 1 15 ? 8.845 -11.774 26.184 1.00 20.43 74 ILE B CA 1
ATOM 854 C C . ILE B 1 15 ? 8.076 -11.445 24.885 1.00 19.27 74 ILE B C 1
ATOM 855 O O . ILE B 1 15 ? 6.963 -10.860 24.895 1.00 19.03 74 ILE B O 1
ATOM 860 N N . SER B 1 16 ? 8.645 -11.875 23.767 1.00 22.04 75 SER B N 1
ATOM 861 C CA . SER B 1 16 ? 8.059 -11.616 22.454 1.00 20.93 75 SER B CA 1
ATOM 862 C C . SER B 1 16 ? 6.707 -12.262 22.293 1.00 20.55 75 SER B C 1
ATOM 863 O O . SER B 1 16 ? 5.786 -11.652 21.742 1.00 20.28 75 SER B O 1
ATOM 866 N N . TYR B 1 17 ? 6.524 -13.473 22.789 1.00 20.80 76 TYR B N 1
ATOM 867 C CA . TYR B 1 17 ? 5.215 -14.078 22.736 1.00 20.54 76 TYR B CA 1
ATOM 868 C C . TYR B 1 17 ? 4.195 -13.287 23.542 1.00 21.21 76 TYR B C 1
ATOM 869 O O . TYR B 1 17 ? 3.067 -13.047 23.134 1.00 21.76 76 TYR B O 1
ATOM 878 N N . ALA B 1 18 ? 4.593 -12.856 24.718 1.00 21.17 77 ALA B N 1
ATOM 879 C CA . ALA B 1 18 ? 3.677 -12.128 25.647 1.00 21.62 77 ALA B CA 1
ATOM 880 C C . ALA B 1 18 ? 3.262 -10.820 25.013 1.00 20.81 77 ALA B C 1
ATOM 881 O O . ALA B 1 18 ? 2.132 -10.415 25.196 1.00 20.58 77 ALA B O 1
ATOM 883 N N . VAL B 1 19 ? 4.194 -10.115 24.383 1.00 21.23 78 VAL B N 1
ATOM 884 C CA . VAL B 1 19 ? 3.902 -8.802 23.733 1.00 21.05 78 VAL B CA 1
ATOM 885 C C . VAL B 1 19 ? 2.907 -9.106 22.618 1.00 18.73 78 VAL B C 1
ATOM 886 O O . VAL B 1 19 ? 1.881 -8.499 22.562 1.00 21.17 78 VAL B O 1
ATOM 890 N N . ALA B 1 20 ? 3.242 -10.045 21.707 1.00 18.88 79 ALA B N 1
ATOM 891 C CA . ALA B 1 20 ? 2.376 -10.346 20.596 1.00 19.15 79 ALA B CA 1
ATOM 892 C C . ALA B 1 20 ? 0.988 -10.817 21.038 1.00 19.12 79 ALA B C 1
ATOM 893 O O . ALA B 1 20 ? -0.046 -10.364 20.547 1.00 20.40 79 ALA B O 1
ATOM 895 N N . ARG B 1 21 ? 0.954 -11.710 21.997 1.00 21.43 80 ARG B N 1
ATOM 896 C CA . ARG B 1 21 ? -0.308 -12.262 22.485 1.00 22.03 80 ARG B CA 1
ATOM 897 C C . ARG B 1 21 ? -1.185 -11.191 23.099 1.00 23.28 80 ARG B C 1
ATOM 898 O O . ARG B 1 21 ? -2.378 -11.176 22.866 1.00 25.24 80 ARG B O 1
ATOM 906 N N . GLN B 1 22 ? -0.617 -10.328 23.921 1.00 23.67 81 GLN B N 1
ATOM 907 C CA . GLN B 1 22 ? -1.374 -9.253 24.479 1.00 23.02 81 GLN B CA 1
ATOM 908 C C . GLN B 1 22 ? -1.874 -8.273 23.446 1.00 22.52 81 GLN B C 1
ATOM 909 O O . GLN B 1 22 ? -3.006 -7.802 23.571 1.00 24.17 81 GLN B O 1
ATOM 915 N N . LEU B 1 23 ? -1.073 -7.933 22.440 1.00 21.24 82 LEU B N 1
ATOM 916 C CA . LEU B 1 23 ? -1.592 -7.017 21.374 1.00 22.19 82 LEU B CA 1
ATOM 917 C C . LEU B 1 23 ? -2.838 -7.675 20.733 1.00 24.44 82 LEU B C 1
ATOM 918 O O . LEU B 1 23 ? -3.896 -7.019 20.532 1.00 26.03 82 LEU B O 1
ATOM 923 N N . ALA B 1 24 ? -2.698 -8.959 20.358 1.00 24.89 83 ALA B N 1
ATOM 924 C CA . ALA B 1 24 ? -3.791 -9.710 19.778 1.00 25.44 83 ALA B CA 1
ATOM 925 C C . ALA B 1 24 ? -5.047 -9.778 20.659 1.00 25.81 83 ALA B C 1
ATOM 926 O O . ALA B 1 24 ? -6.160 -9.555 20.153 1.00 29.71 83 ALA B O 1
ATOM 928 N N . VAL B 1 25 ? -4.905 -10.173 21.917 1.00 27.71 84 VAL B N 1
ATOM 929 C CA . VAL B 1 25 ? -6.025 -10.229 22.855 1.00 29.52 84 VAL B CA 1
ATOM 930 C C . VAL B 1 25 ? -6.647 -8.873 23.012 1.00 31.92 84 VAL B C 1
ATOM 931 O O . VAL B 1 25 ? -7.878 -8.766 22.993 1.00 30.73 84 VAL B O 1
ATOM 935 N N . ASN B 1 26 ? -5.812 -7.824 23.156 1.00 30.32 85 ASN B N 1
ATOM 936 C CA . ASN B 1 26 ? -6.358 -6.475 23.381 1.00 31.80 85 ASN B CA 1
ATOM 937 C C . ASN B 1 26 ? -7.194 -5.939 22.198 1.00 33.93 85 ASN B C 1
ATOM 938 O O . ASN B 1 26 ? -8.114 -5.143 22.389 1.00 31.45 85 ASN B O 1
ATOM 943 N N . LEU B 1 27 ? -6.850 -6.374 20.997 1.00 33.85 86 LEU B N 1
ATOM 944 C CA A LEU B 1 27 ? -7.612 -6.028 19.792 0.60 36.53 86 LEU B CA 1
ATOM 945 C CA B LEU B 1 27 ? -7.594 -6.036 19.783 0.40 36.17 86 LEU B CA 1
ATOM 946 C C . LEU B 1 27 ? -8.767 -6.998 19.468 1.00 40.01 86 LEU B C 1
ATOM 947 O O . LEU B 1 27 ? -9.546 -6.786 18.505 1.00 38.63 86 LEU B O 1
ATOM 956 N N . GLY B 1 28 ? -8.944 -8.041 20.275 1.00 35.94 87 GLY B N 1
ATOM 957 C CA . GLY B 1 28 ? -9.878 -9.115 19.952 1.00 39.67 87 GLY B CA 1
ATOM 958 C C . GLY B 1 28 ? -9.498 -9.963 18.731 1.00 41.70 87 GLY B C 1
ATOM 959 O O . GLY B 1 28 ? -10.371 -10.571 18.104 1.00 46.09 87 GLY B O 1
ATOM 960 N N . LEU B 1 29 ? -8.213 -9.994 18.385 1.00 38.53 88 LEU B N 1
ATOM 961 C CA . LEU B 1 29 ? -7.693 -10.714 17.216 1.00 39.03 88 LEU B CA 1
ATOM 962 C C . LEU B 1 29 ? -7.328 -12.176 17.573 1.00 41.06 88 LEU B C 1
ATOM 963 O O . LEU B 1 29 ? -6.134 -12.593 17.623 1.00 37.52 88 LEU B O 1
ATOM 968 N N . THR B 1 30 ? -8.369 -12.963 17.789 1.00 52.24 89 THR B N 1
ATOM 969 C CA . THR B 1 30 ? -8.213 -14.309 18.306 1.00 54.51 89 THR B CA 1
ATOM 970 C C . THR B 1 30 ? -9.238 -15.251 17.648 1.00 52.08 89 THR B C 1
ATOM 971 O O . THR B 1 30 ? -10.223 -14.784 17.057 1.00 49.83 89 THR B O 1
ATOM 975 N N . GLY B 1 31 ? -8.964 -16.561 17.746 1.00 53.21 90 GLY B N 1
ATOM 976 C CA . GLY B 1 31 ? -9.774 -17.608 17.078 1.00 53.71 90 GLY B CA 1
ATOM 977 C C . GLY B 1 31 ? -9.363 -17.780 15.614 1.00 50.38 90 GLY B C 1
ATOM 978 O O . GLY B 1 31 ? -10.163 -18.041 14.740 1.00 50.07 90 GLY B O 1
ATOM 979 N N . TYR B 1 32 ? -8.089 -17.589 15.334 1.00 46.38 91 TYR B N 1
ATOM 980 C CA . TYR B 1 32 ? -7.571 -17.994 14.050 1.00 38.13 91 TYR B CA 1
ATOM 981 C C . TYR B 1 32 ? -7.259 -19.482 14.230 1.00 35.77 91 TYR B C 1
ATOM 982 O O . TYR B 1 32 ? -6.878 -19.897 15.318 1.00 33.02 91 TYR B O 1
ATOM 991 N N . GLN B 1 33 ? -7.359 -20.266 13.173 1.00 30.83 92 GLN B N 1
ATOM 992 C CA . GLN B 1 33 ? -7.122 -21.711 13.270 1.00 29.28 92 GLN B CA 1
ATOM 993 C C . GLN B 1 33 ? -5.664 -21.998 13.141 1.00 27.68 92 GLN B C 1
ATOM 994 O O . GLN B 1 33 ? -4.990 -21.452 12.224 1.00 27.22 92 GLN B O 1
ATOM 1000 N N . SER B 1 34 ? -5.123 -22.891 13.964 1.00 28.43 93 SER B N 1
ATOM 1001 C CA . SER B 1 34 ? -3.733 -23.278 13.745 1.00 31.58 93 SER B CA 1
ATOM 1002 C C . SER B 1 34 ? -3.627 -24.045 12.407 1.00 28.29 93 SER B C 1
ATOM 1003 O O . SER B 1 34 ? -4.636 -24.506 11.826 1.00 26.32 93 SER B O 1
ATOM 1006 N N . LEU B 1 35 ? -2.413 -24.182 11.937 1.00 25.93 94 LEU B N 1
ATOM 1007 C CA . LEU B 1 35 ? -2.174 -24.986 10.763 1.00 26.56 94 LEU B CA 1
ATOM 1008 C C . LEU B 1 35 ? -2.443 -26.456 11.170 1.00 26.61 94 LEU B C 1
ATOM 1009 O O . LEU B 1 35 ? -2.066 -26.881 12.285 1.00 25.61 94 LEU B O 1
ATOM 1014 N N . PRO B 1 36 ? -3.076 -27.220 10.306 1.00 26.11 95 PRO B N 1
ATOM 1015 C CA . PRO B 1 36 ? -3.171 -28.648 10.536 1.00 26.54 95 PRO B CA 1
ATOM 1016 C C . PRO B 1 36 ? -1.755 -29.288 10.486 1.00 26.26 95 PRO B C 1
ATOM 1017 O O . PRO B 1 36 ? -0.823 -28.677 9.862 1.00 24.55 95 PRO B O 1
ATOM 1021 N N . PRO B 1 37 ? -1.579 -30.455 11.110 1.00 26.11 96 PRO B N 1
ATOM 1022 C CA . PRO B 1 37 ? -0.253 -31.068 11.243 1.00 27.52 96 PRO B CA 1
ATOM 1023 C C . PRO B 1 37 ? 0.554 -31.236 9.957 1.00 30.41 96 PRO B C 1
ATOM 1024 O O . PRO B 1 37 ? 1.757 -30.917 9.943 1.00 30.57 96 PRO B O 1
ATOM 1028 N N . GLY B 1 38 ? -0.103 -31.644 8.875 1.00 30.24 97 GLY B N 1
ATOM 1029 C CA . GLY B 1 38 ? 0.626 -31.847 7.599 1.00 33.97 97 GLY B CA 1
ATOM 1030 C C . GLY B 1 38 ? 1.084 -30.608 6.857 1.00 34.02 97 GLY B C 1
ATOM 1031 O O . GLY B 1 38 ? 1.884 -30.713 5.934 1.00 40.61 97 GLY B O 1
ATOM 1032 N N . ILE B 1 39 ? 0.597 -29.454 7.271 1.00 33.16 98 ILE B N 1
ATOM 1033 C CA A ILE B 1 39 ? 1.072 -28.184 6.760 0.60 34.22 98 ILE B CA 1
ATOM 1034 C CA B ILE B 1 39 ? 1.051 -28.157 6.778 0.40 33.74 98 ILE B CA 1
ATOM 1035 C C . ILE B 1 39 ? 2.034 -27.570 7.787 1.00 33.52 98 ILE B C 1
ATOM 1036 O O . ILE B 1 39 ? 3.057 -27.006 7.419 1.00 32.45 98 ILE B O 1
ATOM 1045 N N . ALA B 1 40 ? 1.683 -27.688 9.067 1.00 30.41 99 ALA B N 1
ATOM 1046 C CA . ALA B 1 40 ? 2.470 -27.105 10.164 1.00 31.49 99 ALA B CA 1
ATOM 1047 C C . ALA B 1 40 ? 3.944 -27.506 10.047 1.00 32.35 99 ALA B C 1
ATOM 1048 O O . ALA B 1 40 ? 4.822 -26.690 10.262 1.00 32.61 99 ALA B O 1
ATOM 1050 N N . LYS B 1 41 ? 4.222 -28.753 9.680 1.00 35.67 100 LYS B N 1
ATOM 1051 C CA . LYS B 1 41 ? 5.624 -29.208 9.635 1.00 39.51 100 LYS B CA 1
ATOM 1052 C C . LYS B 1 41 ? 6.418 -28.409 8.606 1.00 39.16 100 LYS B C 1
ATOM 1053 O O . LYS B 1 41 ? 7.637 -28.390 8.659 1.00 43.26 100 LYS B O 1
ATOM 1059 N N . ASN B 1 42 ? 5.737 -27.738 7.682 1.00 35.47 101 ASN B N 1
ATOM 1060 C CA . ASN B 1 42 ? 6.432 -26.937 6.644 1.00 38.94 101 ASN B CA 1
ATOM 1061 C C . ASN B 1 42 ? 6.585 -25.435 6.904 1.00 37.98 101 ASN B C 1
ATOM 1062 O O . ASN B 1 42 ? 7.101 -24.692 6.060 1.00 38.86 101 ASN B O 1
ATOM 1067 N N . LEU B 1 43 ? 6.102 -24.982 8.054 1.00 33.27 102 LEU B N 1
ATOM 1068 C CA . LEU B 1 43 ? 6.287 -23.644 8.480 1.00 32.13 102 LEU B CA 1
ATOM 1069 C C . LEU B 1 43 ? 7.541 -23.712 9.354 1.00 31.23 102 LEU B C 1
ATOM 1070 O O . LEU B 1 43 ? 7.522 -24.331 10.396 1.00 32.23 102 LEU B O 1
ATOM 1075 N N . ALA B 1 44 ? 8.630 -23.095 8.913 1.00 30.15 103 ALA B N 1
ATOM 1076 C CA . ALA B 1 44 ? 9.924 -23.206 9.603 1.00 29.23 103 ALA B CA 1
ATOM 1077 C C . ALA B 1 44 ? 10.840 -22.050 9.159 1.00 29.44 103 ALA B C 1
ATOM 1078 O O . ALA B 1 44 ? 10.807 -21.644 8.017 1.00 27.96 103 ALA B O 1
ATOM 1080 N N . ARG B 1 45 ? 11.552 -21.505 10.139 1.00 31.05 104 ARG B N 1
ATOM 1081 C CA A ARG B 1 45 ? 12.571 -20.487 9.956 0.60 34.15 104 ARG B CA 1
ATOM 1082 C CA B ARG B 1 45 ? 12.543 -20.467 9.920 0.40 32.74 104 ARG B CA 1
ATOM 1083 C C . ARG B 1 45 ? 13.499 -20.911 8.835 1.00 33.70 104 ARG B C 1
ATOM 1084 O O . ARG B 1 45 ? 13.990 -22.038 8.839 1.00 31.92 104 ARG B O 1
ATOM 1099 N N . GLY B 1 46 ? 13.723 -20.049 7.859 1.00 34.24 105 GLY B N 1
ATOM 1100 C CA . GLY B 1 46 ? 14.533 -20.381 6.727 1.00 35.87 105 GLY B CA 1
ATOM 1101 C C . GLY B 1 46 ? 13.843 -21.070 5.591 1.00 36.88 105 GLY B C 1
ATOM 1102 O O . GLY B 1 46 ? 14.493 -21.253 4.573 1.00 38.10 105 GLY B O 1
ATOM 1103 N N . LYS B 1 47 ? 12.586 -21.533 5.733 1.00 34.99 106 LYS B N 1
ATOM 1104 C CA . LYS B 1 47 ? 11.916 -22.192 4.597 1.00 36.87 106 LYS B CA 1
ATOM 1105 C C . LYS B 1 47 ? 10.921 -21.227 4.016 1.00 38.90 106 LYS B C 1
ATOM 1106 O O . LYS B 1 47 ? 10.369 -20.401 4.741 1.00 34.72 106 LYS B O 1
ATOM 1112 N N . PRO B 1 48 ? 10.617 -21.399 2.727 1.00 40.99 107 PRO B N 1
ATOM 1113 C CA . PRO B 1 48 ? 9.584 -20.618 2.111 1.00 42.32 107 PRO B CA 1
ATOM 1114 C C . PRO B 1 48 ? 8.271 -21.052 2.679 1.00 38.68 107 PRO B C 1
ATOM 1115 O O . PRO B 1 48 ? 8.097 -22.187 3.062 1.00 35.96 107 PRO B O 1
ATOM 1119 N N . LEU B 1 49 ? 7.402 -20.110 2.881 1.00 37.49 108 LEU B N 1
ATOM 1120 C CA . LEU B 1 49 ? 6.054 -20.399 3.237 1.00 47.03 108 LEU B CA 1
ATOM 1121 C C . LEU B 1 49 ? 5.533 -21.365 2.166 1.00 49.42 108 LEU B C 1
ATOM 1122 O O . LEU B 1 49 ? 5.714 -21.090 0.986 1.00 55.28 108 LEU B O 1
ATOM 1127 N N . PRO B 1 50 ? 4.887 -22.472 2.564 1.00 53.03 109 PRO B N 1
ATOM 1128 C CA . PRO B 1 50 ? 4.252 -23.294 1.532 1.00 61.42 109 PRO B CA 1
ATOM 1129 C C . PRO B 1 50 ? 3.165 -22.497 0.779 1.00 66.44 109 PRO B C 1
ATOM 1130 O O . PRO B 1 50 ? 2.388 -21.759 1.402 1.00 59.99 109 PRO B O 1
ATOM 1134 N N . PRO B 1 51 ? 3.158 -22.568 -0.570 1.00 73.93 110 PRO B N 1
ATOM 1135 C CA . PRO B 1 51 ? 1.956 -22.051 -1.249 1.00 68.37 110 PRO B CA 1
ATOM 1136 C C . PRO B 1 51 ? 0.702 -22.896 -0.903 1.00 62.81 110 PRO B C 1
ATOM 1137 O O . PRO B 1 51 ? 0.799 -24.035 -0.406 1.00 63.39 110 PRO B O 1
ATOM 1141 N N . GLY B 1 52 ? -0.470 -22.330 -1.139 1.00 56.64 111 GLY B N 1
ATOM 1142 C CA . GLY B 1 52 ? -1.731 -22.965 -0.701 1.00 53.05 111 GLY B CA 1
ATOM 1143 C C . GLY B 1 52 ? -2.238 -22.226 0.522 1.00 46.90 111 GLY B C 1
ATOM 1144 O O . GLY B 1 52 ? -3.392 -21.800 0.591 1.00 41.31 111 GLY B O 1
ATOM 1145 N N . ILE B 1 53 ? -1.316 -22.006 1.449 1.00 46.20 112 ILE B N 1
ATOM 1146 C CA . ILE B 1 53 ? -1.595 -21.368 2.721 1.00 49.40 112 ILE B CA 1
ATOM 1147 C C . ILE B 1 53 ? -2.081 -19.936 2.645 1.00 51.02 112 ILE B C 1
ATOM 1148 O O . ILE B 1 53 ? -1.464 -19.101 1.979 1.00 49.14 112 ILE B O 1
ATOM 1153 N N . ALA B 1 54 ? -3.175 -19.636 3.346 1.00 47.40 113 ALA B N 1
ATOM 1154 C CA . ALA B 1 54 ? -3.568 -18.253 3.571 1.00 51.16 113 ALA B CA 1
ATOM 1155 C C . ALA B 1 54 ? -2.506 -17.532 4.448 1.00 49.17 113 ALA B C 1
ATOM 1156 O O . ALA B 1 54 ? -2.034 -18.068 5.443 1.00 52.25 113 ALA B O 1
ATOM 1158 N N . LYS B 1 55 ? -2.036 -16.372 4.003 1.00 50.19 114 LYS B N 1
ATOM 1159 C CA . LYS B 1 55 ? -1.237 -15.457 4.843 1.00 50.39 114 LYS B CA 1
ATOM 1160 C C . LYS B 1 55 ? -2.187 -14.346 5.060 1.00 52.93 114 LYS B C 1
ATOM 1161 O O . LYS B 1 55 ? -2.600 -13.739 4.091 1.00 60.08 114 LYS B O 1
ATOM 1167 N N . LYS B 1 56 ? -2.550 -14.066 6.291 1.00 45.24 115 LYS B N 1
ATOM 1168 C CA A LYS B 1 56 ? -3.489 -13.002 6.567 0.60 45.36 115 LYS B CA 1
ATOM 1169 C CA B LYS B 1 56 ? -3.479 -12.992 6.573 0.40 44.39 115 LYS B CA 1
ATOM 1170 C C . LYS B 1 56 ? -2.726 -11.741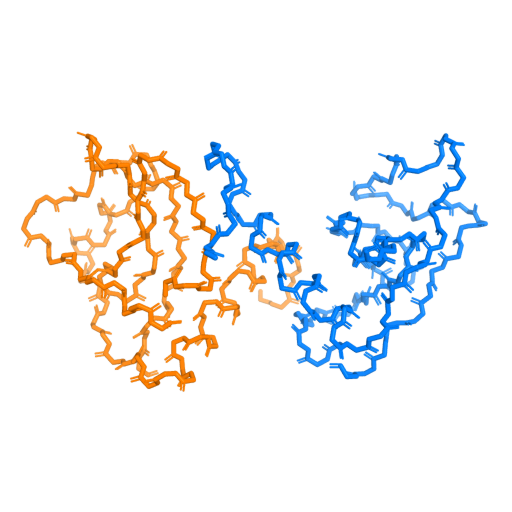 6.994 1.00 44.33 115 LYS B C 1
ATOM 1171 O O . LYS B 1 56 ? -1.534 -11.799 7.375 1.00 35.48 115 LYS B O 1
ATOM 1182 N N . THR B 1 57 ? -3.400 -10.599 6.862 1.00 44.12 116 THR B N 1
ATOM 1183 C CA . THR B 1 57 ? -2.773 -9.306 7.069 1.00 39.49 116 THR B CA 1
ATOM 1184 C C . THR B 1 57 ? -2.863 -9.043 8.553 1.00 34.79 116 THR B C 1
ATOM 1185 O O . THR B 1 57 ? -3.893 -9.262 9.198 1.00 36.56 116 THR B O 1
ATOM 1189 N N . VAL B 1 58 ? -1.772 -8.592 9.148 1.00 33.79 117 VAL B N 1
ATOM 1190 C CA . VAL B 1 58 ? -1.837 -8.165 10.546 1.00 31.20 117 VAL B CA 1
ATOM 1191 C C . VAL B 1 58 ? -2.503 -6.776 10.560 1.00 35.02 117 VAL B C 1
ATOM 1192 O O . VAL B 1 58 ? -2.017 -5.856 9.913 1.00 33.49 117 VAL B O 1
ATOM 1196 N N . PRO B 1 59 ? -3.575 -6.608 11.320 1.00 37.85 118 PRO B N 1
ATOM 1197 C CA . PRO B 1 59 ? -4.283 -5.319 11.356 1.00 39.05 118 PRO B CA 1
ATOM 1198 C C . PRO B 1 59 ? -3.375 -4.169 11.764 1.00 35.71 118 PRO B C 1
ATOM 1199 O O . PRO B 1 59 ? -2.574 -4.339 12.686 1.00 32.43 118 PRO B O 1
ATOM 1203 N N . ALA B 1 60 ? -3.467 -3.042 11.033 1.00 35.07 119 ALA B N 1
ATOM 1204 C CA . ALA B 1 60 ? -2.689 -1.809 11.281 1.00 33.25 119 ALA B CA 1
ATOM 1205 C C . ALA B 1 60 ? -2.468 -1.526 12.717 1.00 33.19 119 ALA B C 1
ATOM 1206 O O . ALA B 1 60 ? -1.370 -1.153 13.104 1.00 30.40 119 ALA B O 1
ATOM 1208 N N . SER B 1 61 ? -3.535 -1.636 13.515 1.00 35.06 120 SER B N 1
ATOM 1209 C CA A SER B 1 61 ? -3.452 -1.261 14.933 0.60 36.36 120 SER B CA 1
ATOM 1210 C CA B SER B 1 61 ? -3.466 -1.278 14.940 0.40 36.07 120 SER B CA 1
ATOM 1211 C C . SER B 1 61 ? -2.364 -2.084 15.649 1.00 35.38 120 SER B C 1
ATOM 1212 O O . SER B 1 61 ? -1.613 -1.580 16.487 1.00 36.01 120 SER B O 1
ATOM 1225 N N . LEU B 1 63 ? 0.141 -3.946 13.883 1.00 28.35 122 LEU B N 1
ATOM 1226 C CA . LEU B 1 63 ? 1.363 -3.952 13.077 1.00 28.00 122 LEU B CA 1
ATOM 1227 C C . LEU B 1 63 ? 2.152 -2.698 13.394 1.00 28.71 122 LEU B C 1
ATOM 1228 O O . LEU B 1 63 ? 3.370 -2.718 13.374 1.00 26.20 122 LEU B O 1
ATOM 1233 N N . GLY B 1 64 ? 1.440 -1.621 13.712 1.00 28.31 123 GLY B N 1
ATOM 1234 C CA . GLY B 1 64 ? 2.043 -0.394 14.174 1.00 28.58 123 GLY B CA 1
ATOM 1235 C C . GLY B 1 64 ? 2.853 -0.473 15.440 1.00 26.77 123 GLY B C 1
ATOM 1236 O O . GLY B 1 64 ? 3.607 0.461 15.721 1.00 25.93 123 GLY B O 1
ATOM 1237 N N . GLN B 1 65 ? 2.742 -1.596 16.178 1.00 26.52 124 GLN B N 1
ATOM 1238 C CA . GLN B 1 65 ? 3.467 -1.825 17.410 1.00 25.83 124 GLN B CA 1
ATOM 1239 C C . GLN B 1 65 ? 4.558 -2.823 17.263 1.00 24.99 124 GLN B C 1
ATOM 1240 O O . GLN B 1 65 ? 5.193 -3.156 18.214 1.00 25.25 124 GLN B O 1
ATOM 1246 N N . LEU B 1 66 ? 4.750 -3.366 16.074 1.00 25.67 125 LEU B N 1
ATOM 1247 C CA . LEU B 1 66 ? 5.750 -4.382 15.873 1.00 23.91 125 LEU B CA 1
ATOM 1248 C C . LEU B 1 66 ? 6.952 -3.718 15.173 1.00 23.21 125 LEU B C 1
ATOM 1249 O O . LEU B 1 66 ? 6.787 -2.758 14.453 1.00 22.69 125 LEU B O 1
ATOM 1254 N N . PRO B 1 67 ? 8.137 -4.228 15.410 1.00 23.36 126 PRO B N 1
ATOM 1255 C CA . PRO B 1 67 ? 9.310 -3.712 14.652 1.00 24.58 126 PRO B CA 1
ATOM 1256 C C . PRO B 1 67 ? 9.155 -3.789 13.159 1.00 23.27 126 PRO B C 1
ATOM 1257 O O . PRO B 1 67 ? 8.487 -4.706 12.607 1.00 20.36 126 PRO B O 1
ATOM 1261 N N . TYR B 1 68 ? 9.786 -2.852 12.456 1.00 25.03 127 TYR B N 1
ATOM 1262 C CA . TYR B 1 68 ? 9.806 -2.889 10.998 1.00 24.63 127 TYR B CA 1
ATOM 1263 C C . TYR B 1 68 ? 11.204 -3.234 10.457 1.00 24.20 127 TYR B C 1
ATOM 1264 O O . TYR B 1 68 ? 12.199 -2.638 10.833 1.00 24.70 127 TYR B O 1
ATOM 1273 N N . TYR B 1 69 ? 11.242 -4.153 9.525 1.00 24.04 128 TYR B N 1
ATOM 1274 C CA . TYR B 1 69 ? 12.491 -4.556 8.902 1.00 25.28 128 TYR B CA 1
ATOM 1275 C C . TYR B 1 69 ? 12.328 -4.436 7.377 1.00 26.58 128 TYR B C 1
ATOM 1276 O O . TYR B 1 69 ? 11.598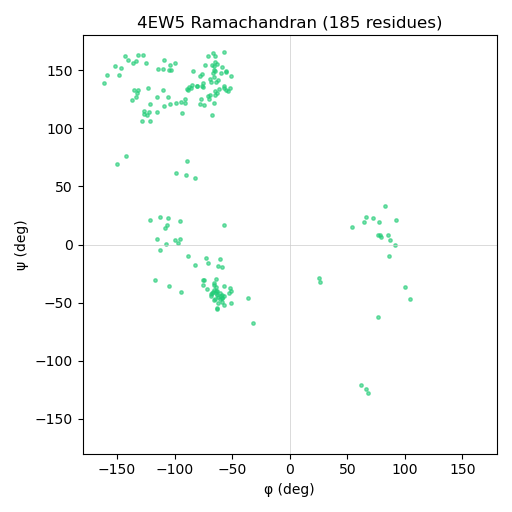 -5.192 6.732 1.00 26.92 128 TYR B O 1
ATOM 1285 N N . PRO B 1 70 ? 13.046 -3.487 6.770 1.00 27.88 129 PRO B N 1
ATOM 1286 C CA . PRO B 1 70 ? 12.848 -3.246 5.343 1.00 26.54 129 PRO B CA 1
ATOM 1287 C C . PRO B 1 70 ? 13.043 -4.492 4.549 1.00 25.39 129 PRO B C 1
ATOM 1288 O O . PRO B 1 70 ? 14.063 -5.192 4.780 1.00 25.53 129 PRO B O 1
ATOM 1292 N N . GLY B 1 71 ? 12.108 -4.770 3.620 1.00 25.04 130 GLY B N 1
ATOM 1293 C CA . GLY B 1 71 ? 12.174 -5.982 2.806 1.00 26.34 130 GLY B CA 1
ATOM 1294 C C . GLY B 1 71 ? 11.515 -7.227 3.421 1.00 25.25 130 GLY B C 1
ATOM 1295 O O . GLY B 1 71 ? 11.479 -8.272 2.808 1.00 25.83 130 GLY B O 1
ATOM 1296 N N . TYR B 1 72 ? 10.893 -7.058 4.584 1.00 25.28 131 TYR B N 1
ATOM 1297 C CA . TYR B 1 72 ? 10.223 -8.151 5.298 1.00 25.38 131 TYR B CA 1
ATOM 1298 C C . TYR B 1 72 ? 8.892 -7.613 5.786 1.00 25.96 131 TYR B C 1
ATOM 1299 O O . TYR B 1 72 ? 8.735 -6.407 5.977 1.00 27.04 131 TYR B O 1
ATOM 1308 N N . GLU B 1 73 ? 7.925 -8.484 6.026 1.00 26.18 132 GLU B N 1
ATOM 1309 C CA . GLU B 1 73 ? 6.741 -8.041 6.753 1.00 24.75 132 GLU B CA 1
ATOM 1310 C C . GLU B 1 73 ? 6.104 -9.201 7.532 1.00 24.77 132 GLU B C 1
ATOM 1311 O O . GLU B 1 73 ? 6.322 -10.346 7.236 1.00 25.24 132 GLU B O 1
ATOM 1317 N N . TRP B 1 74 ? 5.415 -8.815 8.599 1.00 24.07 133 TRP B N 1
ATOM 1318 C CA . TRP B 1 74 ? 4.690 -9.677 9.448 1.00 23.00 133 TRP B CA 1
ATOM 1319 C C . TRP B 1 74 ? 3.399 -10.081 8.786 1.00 25.39 133 TRP B C 1
ATOM 1320 O O . TRP B 1 74 ? 2.706 -9.238 8.177 1.00 26.23 133 TRP B O 1
ATOM 1331 N N . LYS B 1 75 ? 3.059 -11.357 8.873 1.00 24.31 134 LYS B N 1
ATOM 1332 C CA . LYS B 1 75 ? 1.777 -11.879 8.462 1.00 25.71 134 LYS B CA 1
ATOM 1333 C C . LYS B 1 75 ? 1.207 -12.761 9.536 1.00 25.54 134 LYS B C 1
ATOM 1334 O O . LYS B 1 75 ? 1.962 -13.256 10.368 1.00 22.21 134 LYS B O 1
ATOM 1340 N N . ILE B 1 76 ? -0.104 -13.027 9.466 1.00 24.89 135 ILE B N 1
ATOM 1341 C CA . ILE B 1 76 ? -0.693 -14.082 10.238 1.00 25.83 135 ILE B CA 1
ATOM 1342 C C . ILE B 1 76 ? -0.680 -15.379 9.428 1.00 26.61 135 ILE B C 1
ATOM 1343 O O . ILE B 1 76 ? -1.247 -15.452 8.313 1.00 26.39 135 ILE B O 1
ATOM 1348 N N . VAL B 1 77 ? -0.048 -16.408 9.972 1.00 26.24 136 VAL B N 1
ATOM 1349 C CA . VAL B 1 77 ? -0.046 -17.702 9.289 1.00 25.88 136 VAL B CA 1
ATOM 1350 C C . VAL B 1 77 ? -0.533 -18.754 10.270 1.00 26.85 136 VAL B C 1
ATOM 1351 O O . VAL B 1 77 ? 0.089 -18.973 11.298 1.00 24.53 136 VAL B O 1
ATOM 1355 N N . GLY B 1 78 ? -1.692 -19.346 9.981 1.00 27.30 137 GLY B N 1
ATOM 1356 C CA . GLY B 1 78 ? -2.385 -20.145 10.943 1.00 30.79 137 GLY B CA 1
ATOM 1357 C C . GLY B 1 78 ? -2.738 -19.251 12.121 1.00 27.36 137 GLY B C 1
ATOM 1358 O O . GLY B 1 78 ? -3.493 -18.331 11.944 1.00 27.77 137 GLY B O 1
ATOM 1359 N N . ASP B 1 79 ? -2.253 -19.595 13.310 1.00 26.91 138 ASP B N 1
ATOM 1360 C CA . ASP B 1 79 ? -2.459 -18.758 14.495 1.00 27.85 138 ASP B CA 1
ATOM 1361 C C . ASP B 1 79 ? -1.120 -18.151 14.969 1.00 26.96 138 ASP B C 1
ATOM 1362 O O . ASP B 1 79 ? -0.986 -17.819 16.100 1.00 25.43 138 ASP B O 1
ATOM 1367 N N . ASN B 1 80 ? -0.145 -18.042 14.069 1.00 25.96 139 ASN B N 1
ATOM 1368 C CA . ASN B 1 80 ? 1.182 -17.643 14.391 1.00 24.54 139 ASN B CA 1
ATOM 1369 C C . ASN B 1 80 ? 1.385 -16.254 13.794 1.00 24.92 139 ASN B C 1
ATOM 1370 O O . ASN B 1 80 ? 0.739 -15.895 12.808 1.00 23.42 139 ASN B O 1
ATOM 1375 N N . LEU B 1 81 ? 2.257 -15.481 14.433 1.00 22.13 140 LEU B N 1
ATOM 1376 C CA . LEU B 1 81 ? 2.738 -14.250 13.897 1.00 21.62 140 LEU B CA 1
ATOM 1377 C C . LEU B 1 81 ? 4.097 -14.531 13.277 1.00 22.31 140 LEU B C 1
ATOM 1378 O O . LEU B 1 81 ? 5.009 -15.013 13.947 1.00 23.02 140 LEU B O 1
ATOM 1383 N N . VAL B 1 82 ? 4.232 -14.246 11.988 1.00 21.58 141 VAL B N 1
ATOM 1384 C CA . VAL B 1 82 ? 5.386 -14.689 11.222 1.00 22.72 141 VAL B CA 1
ATOM 1385 C C . VAL B 1 82 ? 5.925 -13.521 10.404 1.00 20.98 141 VAL B C 1
ATOM 1386 O O . VAL B 1 82 ? 5.169 -12.878 9.648 1.00 23.51 141 VAL B O 1
ATOM 1390 N N . LEU B 1 83 ? 7.230 -13.322 10.514 1.00 21.43 142 LEU B N 1
ATOM 1391 C CA . LEU B 1 83 ? 7.994 -12.397 9.704 1.00 22.92 142 LEU B CA 1
ATOM 1392 C C . LEU B 1 83 ? 8.494 -13.141 8.502 1.00 24.64 142 LEU B C 1
ATOM 1393 O O . LEU B 1 83 ? 9.205 -14.096 8.653 1.00 25.52 142 LEU B O 1
ATOM 1398 N N . ILE B 1 84 ? 8.178 -12.612 7.328 1.00 25.94 143 ILE B N 1
ATOM 1399 C CA . ILE B 1 84 ? 8.480 -13.193 6.034 1.00 28.59 143 ILE B CA 1
ATOM 1400 C C . ILE B 1 84 ? 9.289 -12.256 5.145 1.00 27.17 143 ILE B C 1
ATOM 1401 O O . ILE B 1 84 ? 8.975 -11.084 5.049 1.00 30.13 143 ILE B O 1
ATOM 1406 N N . ALA B 1 85 ? 10.331 -12.742 4.497 1.00 28.31 144 ALA B N 1
ATOM 1407 C CA . ALA B 1 85 ? 11.074 -11.942 3.482 1.00 27.99 144 ALA B CA 1
ATOM 1408 C C . ALA B 1 85 ? 10.183 -11.806 2.293 1.00 28.69 144 ALA B C 1
ATOM 1409 O O . ALA B 1 85 ? 9.723 -12.818 1.714 1.00 32.76 144 ALA B O 1
ATOM 1411 N N . LEU B 1 86 ? 9.943 -10.567 1.883 1.00 27.85 145 LEU B N 1
ATOM 1412 C CA . LEU B 1 86 ? 8.989 -10.299 0.844 1.00 28.85 145 LEU B CA 1
ATOM 1413 C C . LEU B 1 86 ? 9.476 -10.879 -0.508 1.00 33.44 145 LEU B C 1
ATOM 1414 O O . LEU B 1 86 ? 8.663 -11.449 -1.244 1.00 32.23 145 LEU B O 1
ATOM 1419 N N . SER B 1 87 ? 10.771 -10.758 -0.823 1.00 35.42 146 SER B N 1
ATOM 1420 C CA . SER B 1 87 ? 11.240 -11.107 -2.171 1.00 39.47 146 SER B CA 1
ATOM 1421 C C . SER B 1 87 ? 11.279 -12.602 -2.377 1.00 41.66 146 SER B C 1
ATOM 1422 O O . SER B 1 87 ? 11.002 -13.076 -3.466 1.00 43.73 146 SER B O 1
ATOM 1425 N N . THR B 1 88 ? 11.513 -13.346 -1.308 1.00 40.59 147 THR B N 1
ATOM 1426 C CA . THR B 1 88 ? 11.647 -14.778 -1.392 1.00 41.05 147 THR B CA 1
ATOM 1427 C C . THR B 1 88 ? 10.542 -15.599 -0.716 1.00 40.56 147 THR B C 1
ATOM 1428 O O . THR B 1 88 ? 10.568 -16.807 -0.823 1.00 41.27 147 THR B O 1
ATOM 1432 N N . ALA B 1 89 ? 9.579 -14.992 -0.004 1.00 37.75 148 ALA B N 1
ATOM 1433 C CA . ALA B 1 89 ? 8.664 -15.734 0.935 1.00 37.51 148 ALA B CA 1
ATOM 1434 C C . ALA B 1 89 ? 9.354 -16.609 2.028 1.00 35.80 148 ALA B C 1
ATOM 1435 O O . ALA B 1 89 ? 8.710 -17.443 2.705 1.00 37.49 148 ALA B O 1
ATOM 1437 N N . VAL B 1 90 ? 10.648 -16.403 2.251 1.00 32.85 149 VAL B N 1
ATOM 1438 C CA . VAL B 1 90 ? 11.321 -17.086 3.336 1.00 34.05 149 VAL B CA 1
ATOM 1439 C C . VAL B 1 90 ? 10.904 -16.645 4.743 1.00 30.88 149 VAL B C 1
ATOM 1440 O O . VAL B 1 90 ? 10.892 -15.487 5.050 1.00 31.75 149 VAL B O 1
ATOM 1444 N N . VAL B 1 91 ? 10.550 -17.628 5.571 1.00 31.38 150 VAL B N 1
ATOM 1445 C CA . VAL B 1 91 ? 10.116 -17.394 6.913 1.00 29.52 150 VAL B CA 1
ATOM 1446 C C . VAL B 1 91 ? 11.346 -17.039 7.721 1.00 29.48 150 VAL B C 1
ATOM 1447 O O . VAL B 1 91 ? 12.269 -17.834 7.791 1.00 32.31 150 VAL B O 1
ATOM 1451 N N . THR B 1 92 ? 11.339 -15.840 8.308 1.00 27.58 151 THR B N 1
ATOM 1452 C CA . THR B 1 92 ? 12.466 -15.282 9.022 1.00 28.28 151 THR B CA 1
ATOM 1453 C C . THR B 1 92 ? 12.325 -15.312 10.538 1.00 28.48 151 THR B C 1
ATOM 1454 O O . THR B 1 92 ? 13.295 -15.538 11.198 1.00 27.85 151 THR B O 1
ATOM 1458 N N . ALA B 1 93 ? 11.125 -15.114 11.097 1.00 26.15 152 ALA B N 1
ATOM 1459 C CA . ALA B 1 93 ? 10.890 -15.362 12.518 1.00 26.58 152 ALA B CA 1
ATOM 1460 C C . ALA B 1 93 ? 9.483 -15.862 12.677 1.00 25.09 152 ALA B C 1
ATOM 1461 O O . ALA B 1 93 ? 8.588 -15.488 11.918 1.00 24.54 152 ALA B O 1
ATOM 1463 N N . ILE B 1 94 ? 9.275 -16.646 13.701 1.00 24.59 153 ILE B N 1
ATOM 1464 C CA . ILE B 1 94 ? 7.931 -17.142 14.036 1.00 25.05 153 ILE B CA 1
ATOM 1465 C C . ILE B 1 94 ? 7.695 -16.926 15.497 1.00 24.82 153 ILE B C 1
ATOM 1466 O O . ILE B 1 94 ? 8.497 -17.327 16.371 1.00 25.56 153 ILE B O 1
ATOM 1471 N N . ILE B 1 95 ? 6.539 -16.388 15.775 1.00 22.78 154 ILE B N 1
ATOM 1472 C CA . ILE B 1 95 ? 6.012 -16.320 17.130 1.00 24.14 154 ILE B CA 1
ATOM 1473 C C . ILE B 1 95 ? 4.777 -17.164 17.206 1.00 24.32 154 ILE B C 1
ATOM 1474 O O . ILE B 1 95 ? 3.754 -16.856 16.545 1.00 23.10 154 ILE B O 1
ATOM 1479 N N . ASN B 1 96 ? 4.863 -18.241 17.994 1.00 25.22 155 ASN B N 1
ATOM 1480 C CA . ASN B 1 96 ? 3.861 -19.329 17.892 1.00 27.46 155 ASN B CA 1
ATOM 1481 C C . ASN B 1 96 ? 2.655 -19.094 18.747 1.00 25.52 155 ASN B C 1
ATOM 1482 O O . ASN B 1 96 ? 2.762 -18.576 19.857 1.00 26.58 155 ASN B O 1
ATOM 1487 N N . GLY B 1 97 ? 1.494 -19.339 18.161 1.00 25.96 156 GLY B N 1
ATOM 1488 C CA . GLY B 1 97 ? 0.225 -19.380 18.856 1.00 25.13 156 GLY B CA 1
ATOM 1489 C C . GLY B 1 97 ? -0.296 -18.042 19.302 1.00 24.81 156 GLY B C 1
ATOM 1490 O O . GLY B 1 97 ? -1.167 -17.976 20.093 1.00 27.29 156 GLY B O 1
ATOM 1491 N N . VAL B 1 98 ? 0.131 -16.976 18.685 1.00 24.49 157 VAL B N 1
ATOM 1492 C CA . VAL B 1 98 ? -0.252 -15.619 19.106 1.00 25.32 157 VAL B CA 1
ATOM 1493 C C . VAL B 1 98 ? -1.761 -15.324 18.976 1.00 28.02 157 VAL B C 1
ATOM 1494 O O . VAL B 1 98 ? -2.364 -14.632 19.763 1.00 28.24 157 VAL B O 1
ATOM 1498 N N . PHE B 1 99 ? -2.345 -15.876 17.935 1.00 27.77 158 PHE B N 1
ATOM 1499 C CA . PHE B 1 99 ? -3.751 -15.604 17.575 1.00 28.86 158 PHE B CA 1
ATOM 1500 C C . PHE B 1 99 ? -4.697 -16.736 17.860 1.00 32.83 158 PHE B C 1
ATOM 1501 O O . PHE B 1 99 ? -5.788 -16.773 17.292 1.00 37.06 158 PHE B O 1
ATOM 1509 N N . ASP B 1 100 ? -4.267 -17.674 18.691 1.00 35.61 159 ASP B N 1
ATOM 1510 C CA . ASP B 1 100 ? -5.102 -18.763 19.143 1.00 40.72 159 ASP B CA 1
ATOM 1511 C C . ASP B 1 100 ? -6.405 -18.191 19.846 1.00 42.34 159 ASP B C 1
ATOM 1512 O O . ASP B 1 100 ? -6.500 -16.997 20.172 1.00 39.12 159 ASP B O 1
ATOM 1517 N N . LEU B 1 101 ? -7.383 -19.091 20.042 1.00 43.18 160 LEU B N 1
ATOM 1518 C CA . LEU B 1 101 ? -8.711 -18.876 20.713 1.00 44.63 160 LEU B CA 1
ATOM 1519 C C . LEU B 1 101 ? -8.749 -17.998 21.973 1.00 44.66 160 LEU B C 1
ATOM 1520 O O . LEU B 1 101 ? -7.827 -18.091 22.801 1.00 51.83 160 LEU B O 1
#

Foldseek 3Di:
DDDDPDDCPPVVLVVVLVVLLVVCVVVVQAAFAADPPVQGPDQDAQAARDPPFDWADDDPCLVPDDDDPQWHWTCTGQKIFIAGPPRNHTHDIRPRSHYHD/DPDPPDVVLVVVLVVLLVLCVVVVQADFAADPPVQVVQQDAFGARDPVWDWADDDPSLVPDDDDPQWGWTCTRQWTFIARNVRNGTHDIRPRSRYD

B-factor: mean 31.46, std 9.77, range [17.03, 75.97]